Protein AF-A0A7J4J0D0-F1 (afdb_monomer)

Foldseek 3Di:
DDDPDDPDDDPPPLPPDPDDDDPPFDDDPSDTDDDDDQQPQQCPQPAHPVRALDSNFRDVPQDQQLPDSHGPRGDQQNHDVDPPDDDDDDDDDPDRQGWDKDKDDWDAQDPVQKTKIKIAGPSCSDDPPDHRIDMDMDGHDQQDWDKDKDDWDDDDPQKIFIDIDTPSPSVDCPPPDDGMDGHDDDDDPDDDDPPPPPPDDDDDDDDDPDPPPDPPCPDPCNVVCVVCVVVVVVVVVVVVVVVVVVVVVCVVPPPPPQPDDLVVLLVVLVVVVVVPDDLVVSLCCCVPPPVDDSVSSVVSVVVVVVVVVVVVD

Secondary structure (DSSP, 8-state):
------S-S-----TT--SPPPTT--EETTEE--SSS----SS-SSS-TTT-SSTTS--TT---SS-SSS-TTT-S-S--TT-S-------S--------EEEPPPPPP-TTSEEEEEEEETT--S-TTS-SEEEEEEE-------EEEPPPPPPBTTEEE--EEETT--S--TTPPP-EEE-----------------PPP---PPPPP---------HHHHHHHHHHHHHHHHHHHHHHHHHHHHHHHHHS------S-HHHHHHHHHHHHHTT--HHHHHHHHHHHS---HHHHHHHHHHHHHHHHHTT-

pLDDT: mean 70.54, std 17.62, range [34.12, 95.06]

Nearest PDB structures (foldseek):
  1ux6-assembly1_A  TM=7.868E-01  e=6.011E-02  Homo sapiens
  8put-assembly1_E  TM=2.633E-01  e=2.674E+00  Saccharolobus islandicus
  1bkb-assembly1_A  TM=2.145E-01  e=2.674E+00  Pyrobaculum aerophilum
  2eif-assembly1_A  TM=2.555E-01  e=4.682E+00  Methanocaldococcus jannaschii DSM 2661

Radius of gyration: 39.64 Å; Cα contacts (8 Å, |Δi|>4): 272; chains: 1; bounding box: 76×80×117 Å

Structure (mmCIF, N/CA/C/O backbone):
data_AF-A0A7J4J0D0-F1
#
_entry.id   AF-A0A7J4J0D0-F1
#
loop_
_atom_site.group_PDB
_atom_site.id
_atom_site.type_symbol
_atom_site.label_atom_id
_atom_site.label_alt_id
_atom_site.label_comp_id
_atom_site.label_asym_id
_atom_site.label_entity_id
_atom_site.label_seq_id
_atom_site.pdbx_PDB_ins_code
_atom_site.Cartn_x
_atom_site.Cartn_y
_atom_site.Cartn_z
_atom_site.occupancy
_atom_site.B_iso_or_equiv
_atom_site.auth_seq_id
_atom_site.auth_comp_id
_atom_site.auth_asym_id
_atom_site.auth_atom_id
_atom_site.pdbx_PDB_model_num
ATOM 1 N N . MET A 1 1 ? -35.505 -52.057 -39.987 1.00 37.91 1 MET A N 1
ATOM 2 C CA . MET A 1 1 ? -34.141 -51.632 -40.327 1.00 37.91 1 MET A CA 1
ATOM 3 C C . MET A 1 1 ? -34.143 -50.146 -40.107 1.00 37.91 1 MET A C 1
ATOM 5 O O . MET A 1 1 ? -34.882 -49.452 -40.791 1.00 37.91 1 MET A O 1
ATOM 9 N N . ASP A 1 2 ? -33.427 -49.799 -39.047 1.00 34.12 2 ASP A N 1
ATOM 10 C CA . ASP A 1 2 ? -32.867 -48.499 -38.699 1.00 34.12 2 ASP A CA 1
ATOM 11 C C . ASP A 1 2 ? -33.855 -47.429 -38.206 1.00 34.12 2 ASP A C 1
ATOM 13 O O . ASP A 1 2 ? -34.545 -46.757 -38.965 1.00 34.12 2 ASP A O 1
ATOM 17 N N . GLU A 1 3 ? -33.914 -47.326 -36.872 1.00 34.22 3 GLU A N 1
ATOM 18 C CA . GLU A 1 3 ? -34.431 -46.179 -36.128 1.00 34.22 3 GLU A CA 1
ATOM 19 C C . GLU A 1 3 ? -33.473 -44.993 -36.318 1.00 34.22 3 GLU A C 1
ATOM 21 O O . GLU A 1 3 ? -32.364 -44.981 -35.786 1.00 34.22 3 GLU A O 1
ATOM 26 N N . GLU A 1 4 ? -33.908 -43.990 -37.073 1.00 37.78 4 GLU A N 1
ATOM 27 C CA . GLU A 1 4 ? -33.339 -42.643 -37.063 1.00 37.78 4 GLU A CA 1
ATOM 28 C C . GLU A 1 4 ? -34.152 -41.842 -36.036 1.00 37.78 4 GLU A C 1
ATOM 30 O O . GLU A 1 4 ? -35.284 -41.436 -36.301 1.00 37.78 4 GLU A O 1
ATOM 35 N N . PHE A 1 5 ? -33.632 -41.744 -34.808 1.00 34.97 5 PHE A N 1
ATOM 36 C CA . PHE A 1 5 ? -34.287 -41.027 -33.716 1.00 34.97 5 PHE A CA 1
ATOM 37 C C . PHE A 1 5 ? -33.938 -39.538 -33.794 1.00 34.97 5 PHE A C 1
ATOM 39 O O . PHE A 1 5 ? -32.772 -39.146 -33.820 1.00 34.97 5 PHE A O 1
ATOM 46 N N . ASP A 1 6 ? -35.002 -38.750 -33.862 1.00 35.72 6 ASP A N 1
ATOM 47 C CA . ASP A 1 6 ? -35.077 -37.312 -34.069 1.00 35.72 6 ASP A CA 1
ATOM 48 C C . ASP A 1 6 ? -34.227 -36.510 -33.060 1.00 35.72 6 ASP A C 1
ATOM 50 O O . ASP A 1 6 ? -34.346 -36.662 -31.840 1.00 35.72 6 ASP A O 1
ATOM 54 N N . LEU A 1 7 ? -33.369 -35.630 -33.583 1.00 41.44 7 LEU A N 1
ATOM 55 C CA . LEU A 1 7 ? -32.575 -34.655 -32.833 1.00 41.44 7 LEU A CA 1
ATOM 56 C C . LEU A 1 7 ? -33.459 -33.473 -32.420 1.00 41.44 7 LEU A C 1
ATOM 58 O O . LEU A 1 7 ? -33.303 -32.366 -32.932 1.00 41.44 7 LEU A O 1
ATOM 62 N N . GLN A 1 8 ? -34.371 -33.679 -31.472 1.00 48.69 8 GLN A N 1
ATOM 63 C CA . GLN A 1 8 ? -35.017 -32.566 -30.776 1.00 48.69 8 GLN A CA 1
ATOM 64 C C . GLN A 1 8 ? -35.705 -33.027 -29.490 1.00 48.69 8 GLN A C 1
ATOM 66 O O . GLN A 1 8 ? -36.877 -33.366 -29.517 1.00 48.69 8 GLN A O 1
ATOM 71 N N . THR A 1 9 ? -34.979 -32.998 -28.364 1.00 41.25 9 THR A N 1
ATOM 72 C CA . THR A 1 9 ? -35.453 -32.454 -27.071 1.00 41.25 9 THR A CA 1
ATOM 73 C C . THR A 1 9 ? -34.347 -32.503 -26.010 1.00 41.25 9 THR A C 1
ATOM 75 O O . THR A 1 9 ? -33.616 -33.481 -25.907 1.00 41.25 9 THR A O 1
ATOM 78 N N . ASP A 1 10 ? -34.292 -31.433 -25.217 1.00 38.53 10 ASP A N 1
ATOM 79 C CA . ASP A 1 10 ? -33.690 -31.321 -23.882 1.00 38.53 10 ASP A CA 1
ATOM 80 C C . ASP A 1 10 ? -32.186 -31.057 -23.757 1.00 38.53 10 ASP A C 1
ATOM 82 O O . ASP A 1 10 ? -31.391 -31.775 -23.155 1.00 38.53 10 ASP A O 1
ATOM 86 N N . LEU A 1 11 ? -31.859 -29.857 -24.229 1.00 43.25 11 LEU A N 1
ATOM 87 C CA . LEU A 1 11 ? -30.771 -29.003 -23.770 1.00 43.25 11 LEU A CA 1
ATOM 88 C C . LEU A 1 11 ? -30.894 -28.711 -22.251 1.00 43.25 11 LEU A C 1
ATOM 90 O O . LEU A 1 11 ? -31.289 -27.614 -21.850 1.00 43.25 11 LEU A O 1
ATOM 94 N N . PHE A 1 12 ? -30.553 -29.671 -21.388 1.00 39.56 12 PHE A N 1
ATOM 95 C CA . PHE A 1 12 ? -30.316 -29.394 -19.968 1.00 39.56 12 PHE A CA 1
ATOM 96 C C . PHE A 1 12 ? -28.960 -28.698 -19.810 1.00 39.56 12 PHE A C 1
ATOM 98 O O . PHE A 1 12 ? -27.910 -29.323 -19.693 1.00 39.56 12 PHE A O 1
ATOM 105 N N . HIS A 1 13 ? -28.995 -27.366 -19.805 1.00 40.34 13 HIS A N 1
ATOM 106 C CA . HIS A 1 13 ? -27.902 -26.551 -19.290 1.00 40.34 13 HIS A CA 1
ATOM 107 C C . HIS A 1 13 ? -27.774 -26.786 -17.779 1.00 40.34 13 HIS A C 1
ATOM 109 O O . HIS A 1 13 ? -28.586 -26.287 -16.999 1.00 40.34 13 HIS A O 1
ATOM 115 N N . CYS A 1 14 ? -26.738 -27.508 -17.352 1.00 39.75 14 CYS A N 1
ATOM 116 C CA . CYS A 1 14 ? -26.252 -27.401 -15.980 1.00 39.75 14 CYS A CA 1
ATOM 117 C C . CYS A 1 14 ? -25.443 -26.099 -15.891 1.00 39.75 14 CYS A C 1
ATOM 119 O O . CYS A 1 14 ? -24.355 -25.992 -16.450 1.00 39.75 14 CYS A O 1
ATOM 121 N N . GLY A 1 15 ? -26.019 -25.068 -15.273 1.00 42.69 15 GLY A N 1
ATOM 122 C CA . GLY A 1 15 ? -25.577 -23.675 -15.400 1.00 42.69 15 GLY A CA 1
ATOM 123 C C . GLY A 1 15 ? -24.208 -23.303 -14.817 1.00 42.69 15 GLY A C 1
ATOM 124 O O . GLY A 1 15 ? -23.924 -22.112 -14.776 1.00 42.69 15 GLY A O 1
ATOM 125 N N . ILE A 1 16 ? -23.378 -24.247 -14.351 1.00 47.19 16 ILE A N 1
ATOM 126 C CA . ILE A 1 16 ? -22.048 -23.940 -13.776 1.00 47.19 16 ILE A CA 1
ATOM 127 C C . ILE A 1 16 ? -20.992 -25.035 -14.059 1.00 47.19 16 ILE A C 1
ATOM 129 O O . ILE A 1 16 ? -19.993 -25.133 -13.358 1.00 47.19 16 ILE A O 1
ATOM 133 N N . CYS A 1 17 ? -21.161 -25.881 -15.080 1.00 38.75 17 CYS A N 1
ATOM 134 C CA . CYS A 1 17 ? -20.117 -26.844 -15.460 1.00 38.75 17 CYS A CA 1
ATOM 135 C C . CYS A 1 17 ? -19.734 -26.626 -16.921 1.00 38.75 17 CYS A C 1
ATOM 137 O O . CYS A 1 17 ? -20.481 -26.988 -17.824 1.00 38.75 17 CYS A O 1
ATOM 139 N N . ASN A 1 18 ? -18.564 -26.031 -17.159 1.00 46.28 18 ASN A N 1
ATOM 140 C CA . ASN A 1 18 ? -18.070 -25.766 -18.512 1.00 46.28 18 ASN A CA 1
ATOM 141 C C . ASN A 1 18 ? -17.385 -26.986 -19.160 1.00 46.28 18 ASN A C 1
ATOM 143 O O . ASN A 1 18 ? -16.692 -26.828 -20.156 1.00 46.28 18 ASN A O 1
ATOM 147 N N . ASN A 1 19 ? -17.577 -28.198 -18.621 1.00 41.97 19 ASN A N 1
ATOM 148 C CA . ASN A 1 19 ? -17.067 -29.435 -19.205 1.00 41.97 19 ASN A CA 1
ATOM 149 C C . ASN A 1 19 ? -18.175 -30.494 -19.308 1.00 41.97 19 ASN A C 1
ATOM 151 O O . ASN A 1 19 ? -18.966 -30.704 -18.389 1.00 41.97 19 ASN A O 1
ATOM 155 N N . VAL A 1 20 ? -18.218 -31.130 -20.478 1.00 41.84 20 VAL A N 1
ATOM 156 C CA . VAL A 1 20 ? -19.206 -32.113 -20.939 1.00 41.84 20 VAL A CA 1
ATOM 157 C C . VAL A 1 20 ? -19.340 -33.274 -19.945 1.00 41.84 20 VAL A C 1
ATOM 159 O O . VAL A 1 20 ? -18.380 -34.005 -19.714 1.00 41.84 20 VAL A O 1
ATOM 162 N N . CYS A 1 21 ? -20.538 -33.488 -19.391 1.00 45.34 21 CYS A N 1
ATOM 163 C CA . CYS A 1 21 ? -20.842 -34.708 -18.640 1.00 45.34 21 CYS A CA 1
ATOM 164 C C . CYS A 1 21 ? -20.902 -35.902 -19.607 1.00 45.34 21 CYS A C 1
ATOM 166 O O . CYS A 1 21 ? -21.556 -35.835 -20.650 1.00 45.34 21 CYS A O 1
ATOM 168 N N . GLN A 1 22 ? -20.209 -36.995 -19.278 1.00 45.94 22 GLN A N 1
ATOM 169 C CA . GLN A 1 22 ? -20.283 -38.245 -20.042 1.00 45.94 22 GLN A CA 1
ATOM 170 C C . GLN A 1 22 ? -21.715 -38.826 -19.981 1.00 45.94 22 GLN A C 1
ATOM 172 O O . GLN A 1 22 ? -22.387 -38.689 -18.957 1.00 45.94 22 GLN A O 1
ATOM 177 N N . PRO A 1 23 ? -22.188 -39.507 -21.044 1.00 40.78 23 PRO A N 1
ATOM 178 C CA . PRO A 1 23 ? -23.607 -39.814 -21.279 1.00 40.78 23 PRO A CA 1
ATOM 179 C C . PRO A 1 23 ? -24.245 -40.869 -20.350 1.00 40.78 23 PRO A C 1
ATOM 181 O O . PRO A 1 23 ? -25.328 -41.363 -20.652 1.00 40.78 23 PRO A O 1
ATOM 184 N N . THR A 1 24 ? -23.617 -41.238 -19.229 1.00 42.25 24 THR A N 1
ATOM 185 C CA . THR A 1 24 ? -24.107 -42.303 -18.331 1.00 42.25 24 THR A CA 1
ATOM 186 C C . THR A 1 24 ? -24.213 -41.910 -16.852 1.00 42.25 24 THR A C 1
ATOM 188 O O . THR A 1 24 ? -24.267 -42.801 -16.009 1.00 42.25 24 THR A O 1
ATOM 191 N N . GLN A 1 25 ? -24.238 -40.621 -16.496 1.00 49.59 25 GLN A N 1
ATOM 192 C CA . GLN A 1 25 ? -24.366 -40.190 -15.093 1.00 49.59 25 GLN A CA 1
ATOM 193 C C . GLN A 1 25 ? -25.673 -39.425 -14.844 1.00 49.59 25 GLN A C 1
ATOM 195 O O . GLN A 1 25 ? -25.952 -38.419 -15.491 1.00 49.59 25 GLN A O 1
ATOM 200 N N . GLU A 1 26 ? -26.479 -39.905 -13.893 1.00 45.09 26 GLU A N 1
ATOM 201 C CA . GLU A 1 26 ? -27.661 -39.194 -13.399 1.00 45.09 26 GLU A CA 1
ATOM 202 C C . GLU A 1 26 ? -27.249 -38.120 -12.376 1.00 45.09 26 GLU A C 1
ATOM 204 O O . GLU A 1 26 ? -26.515 -38.394 -11.425 1.00 45.09 26 GLU A O 1
ATOM 209 N N . CYS A 1 27 ? -27.756 -36.896 -12.548 1.00 45.34 27 CYS A N 1
ATOM 210 C CA . CYS A 1 27 ? -27.643 -35.820 -11.564 1.00 45.34 27 CYS A CA 1
ATOM 211 C C . CYS A 1 27 ? -28.638 -36.046 -10.419 1.00 45.34 27 CYS A C 1
ATOM 213 O O . CYS A 1 27 ? -29.849 -35.954 -10.624 1.00 45.34 27 CYS A O 1
ATOM 215 N N . VAL A 1 28 ? -28.152 -36.229 -9.191 1.00 44.97 28 VAL A N 1
ATOM 216 C CA . VAL A 1 28 ? -28.998 -36.188 -7.988 1.00 44.97 28 VAL A CA 1
ATOM 217 C C . VAL A 1 28 ? -28.635 -34.931 -7.202 1.00 44.97 28 VAL A C 1
ATOM 219 O O . VAL A 1 28 ? -27.494 -34.760 -6.793 1.00 44.97 28 VAL A O 1
ATOM 222 N N . LEU A 1 29 ? -29.600 -34.018 -7.027 1.00 44.81 29 LEU A N 1
ATOM 223 C CA . LEU A 1 29 ? -29.433 -32.738 -6.310 1.00 44.81 29 LEU A CA 1
ATOM 224 C C . LEU A 1 29 ? -28.325 -31.809 -6.860 1.00 44.81 29 LEU A C 1
ATOM 226 O O . LEU A 1 29 ? -27.775 -31.000 -6.120 1.00 44.81 29 LEU A O 1
ATOM 230 N N . GLY A 1 30 ? -28.026 -31.881 -8.161 1.00 48.78 30 GLY A N 1
ATOM 231 C CA . GLY A 1 30 ? -27.082 -30.963 -8.815 1.00 48.78 30 GLY A CA 1
ATOM 232 C C . GLY A 1 30 ? -25.602 -31.319 -8.646 1.00 48.78 30 GLY A C 1
ATOM 233 O O . GLY A 1 30 ? -24.760 -30.447 -8.837 1.00 48.78 30 GLY A O 1
ATOM 234 N N . GLN A 1 31 ? -25.273 -32.569 -8.305 1.00 47.34 31 GLN A N 1
ATOM 235 C CA . GLN A 1 31 ? -23.891 -33.056 -8.234 1.00 47.34 31 GLN A CA 1
ATOM 236 C C . GLN A 1 31 ? -23.715 -34.349 -9.046 1.00 47.34 31 GLN A C 1
ATOM 238 O O . GLN A 1 31 ? -24.585 -35.225 -9.023 1.00 47.34 31 GLN A O 1
ATOM 243 N N . CYS A 1 32 ? -22.590 -34.466 -9.761 1.00 46.72 32 CYS A N 1
ATOM 244 C CA . CYS A 1 32 ? -22.185 -35.684 -10.468 1.00 46.72 32 CYS A CA 1
ATOM 245 C C . CYS A 1 32 ? -21.635 -36.695 -9.453 1.00 46.72 32 CYS A C 1
ATOM 247 O O . CYS A 1 32 ? -20.715 -36.374 -8.702 1.00 46.72 32 CYS A O 1
ATOM 249 N N . VAL A 1 33 ? -22.187 -37.909 -9.412 1.00 47.09 33 VAL A N 1
ATOM 250 C CA . VAL A 1 33 ? -21.755 -38.961 -8.478 1.00 47.09 33 VAL A CA 1
ATOM 251 C C . VAL A 1 33 ? -21.070 -40.073 -9.269 1.00 47.09 33 VAL A C 1
ATOM 253 O O . VAL A 1 33 ? -21.726 -40.810 -10.002 1.00 47.09 33 VAL A O 1
ATOM 256 N N . GLY A 1 34 ? -19.751 -40.199 -9.124 1.00 45.62 34 GLY A N 1
ATOM 257 C CA . GLY A 1 34 ? -18.978 -41.272 -9.746 1.00 45.62 34 GLY A CA 1
ATOM 258 C C . GLY A 1 34 ? -17.476 -41.016 -9.688 1.00 45.62 34 GLY A C 1
ATOM 259 O O . GLY A 1 34 ? -16.974 -40.186 -10.432 1.00 45.62 34 GLY A O 1
ATOM 260 N N . ASP A 1 35 ? -16.817 -41.798 -8.835 1.00 40.50 35 ASP A N 1
ATOM 261 C CA . ASP A 1 35 ? -15.373 -41.998 -8.654 1.00 40.50 35 ASP A CA 1
ATOM 262 C C . ASP A 1 35 ? -14.597 -41.035 -7.730 1.00 40.50 35 ASP A C 1
ATOM 264 O O . ASP A 1 35 ? -14.279 -39.899 -8.060 1.00 40.50 35 ASP A O 1
ATOM 268 N N . LEU A 1 36 ? -14.194 -41.637 -6.597 1.00 43.28 36 LEU A N 1
ATOM 269 C CA . LEU A 1 36 ? -13.240 -41.218 -5.561 1.00 43.28 36 LEU A CA 1
ATOM 270 C C . LEU A 1 36 ? -13.752 -40.172 -4.545 1.00 43.28 36 LEU A C 1
ATOM 272 O O . LEU A 1 36 ? -14.521 -39.284 -4.902 1.00 43.28 36 LEU A O 1
ATOM 276 N N . PRO A 1 37 ? -13.384 -40.300 -3.243 1.00 47.31 37 PRO A N 1
ATOM 277 C CA . PRO A 1 37 ? -13.647 -39.241 -2.259 1.00 47.31 37 PRO A CA 1
ATOM 278 C C . PRO A 1 37 ? -13.134 -37.932 -2.855 1.00 47.31 37 PRO A C 1
ATOM 280 O O . PRO A 1 37 ? -12.102 -38.025 -3.526 1.00 47.31 37 PRO A O 1
ATOM 283 N N . PRO A 1 38 ? -13.823 -36.781 -2.665 1.00 57.00 38 PRO A N 1
ATOM 284 C CA . PRO A 1 38 ? -13.412 -35.531 -3.290 1.00 57.00 38 PRO A CA 1
ATOM 285 C C . PRO A 1 38 ? -11.926 -35.418 -3.031 1.00 57.00 38 PRO A C 1
ATOM 287 O O . PRO A 1 38 ? -11.502 -35.410 -1.870 1.00 57.00 38 PRO A O 1
ATOM 290 N N . ALA A 1 39 ? -11.145 -35.532 -4.107 1.00 63.50 39 ALA A N 1
ATOM 291 C CA . ALA A 1 39 ? -9.731 -35.288 -4.009 1.00 63.50 39 ALA A CA 1
ATOM 292 C C . ALA A 1 39 ? -9.687 -33.903 -3.377 1.00 63.50 39 ALA A C 1
ATOM 294 O O . ALA A 1 39 ? -10.399 -33.008 -3.831 1.00 63.50 39 ALA A O 1
ATOM 295 N N . GLN A 1 40 ? -9.089 -33.866 -2.186 1.00 82.75 40 GLN A N 1
ATOM 296 C CA . GLN A 1 40 ? -9.174 -32.741 -1.271 1.00 82.75 40 GLN A CA 1
ATOM 297 C C . GLN A 1 40 ? -8.966 -31.474 -2.101 1.00 82.75 40 GLN A C 1
ATOM 299 O O . GLN A 1 40 ? -8.090 -31.487 -2.946 1.00 82.75 40 GLN A O 1
ATOM 304 N N . ASP A 1 41 ? -9.853 -30.499 -1.988 1.00 85.44 41 ASP A N 1
ATOM 305 C CA . ASP A 1 41 ? -9.783 -29.232 -2.719 1.00 85.44 41 ASP A CA 1
ATOM 306 C C . ASP A 1 41 ? -9.862 -28.173 -1.625 1.00 85.44 41 ASP A C 1
ATOM 308 O O . ASP A 1 41 ? -10.935 -27.864 -1.089 1.00 85.44 41 ASP A O 1
ATOM 312 N N . GLN A 1 42 ? -8.686 -27.815 -1.123 1.00 88.38 42 GLN A N 1
ATOM 313 C CA . GLN A 1 42 ? -8.535 -27.027 0.087 1.00 88.38 42 GLN A CA 1
ATOM 314 C C . GLN A 1 42 ? -8.939 -25.566 -0.136 1.00 88.38 42 GLN A C 1
ATOM 316 O O . GLN A 1 42 ? -9.370 -24.913 0.825 1.00 88.38 42 GLN A O 1
ATOM 321 N N . ASP A 1 43 ? -8.828 -25.057 -1.358 1.00 84.62 43 ASP A N 1
ATOM 322 C CA . ASP A 1 43 ? -9.071 -23.655 -1.674 1.00 84.62 43 ASP A CA 1
ATOM 323 C C . ASP A 1 43 ? -10.349 -23.405 -2.501 1.00 84.62 43 ASP A C 1
ATOM 325 O O . ASP A 1 43 ? -10.847 -22.273 -2.532 1.00 84.62 43 ASP A O 1
ATOM 329 N N . GLY A 1 44 ? -10.975 -24.470 -3.010 1.00 85.12 44 GLY A N 1
ATOM 330 C CA . GLY A 1 44 ? -12.300 -24.463 -3.619 1.00 85.12 44 GLY A CA 1
ATOM 331 C C . GLY A 1 44 ? -12.317 -23.908 -5.039 1.00 85.12 44 GLY A C 1
ATOM 332 O O . GLY A 1 44 ? -13.337 -23.342 -5.452 1.00 85.12 44 GLY A O 1
ATOM 333 N N . ASP A 1 45 ? -11.203 -24.008 -5.761 1.00 84.81 45 ASP A N 1
ATOM 334 C CA . ASP A 1 45 ? -11.050 -23.456 -7.106 1.00 84.81 45 ASP A CA 1
ATOM 335 C C . ASP A 1 45 ? -11.527 -24.409 -8.226 1.00 84.81 45 ASP A C 1
ATOM 337 O O . ASP A 1 45 ? -11.681 -23.999 -9.383 1.00 84.81 45 ASP A O 1
ATOM 341 N N . GLY A 1 46 ? -11.869 -25.652 -7.860 1.00 82.62 46 GLY A N 1
ATOM 342 C CA . GLY A 1 46 ? -12.350 -26.696 -8.763 1.00 82.62 46 GLY A CA 1
ATOM 343 C C . GLY A 1 46 ? -11.257 -27.631 -9.291 1.00 82.62 46 GLY A C 1
ATOM 344 O O . GLY A 1 46 ? -11.579 -28.542 -10.065 1.00 82.62 46 GLY A O 1
ATOM 345 N N . VAL A 1 47 ? -10.003 -27.441 -8.874 1.00 83.94 47 VAL A N 1
ATOM 346 C CA . VAL A 1 47 ? -8.862 -28.318 -9.131 1.00 83.94 47 VAL A CA 1
ATOM 347 C C . VAL A 1 47 ? -8.526 -29.073 -7.840 1.00 83.94 47 VAL A C 1
ATOM 349 O O . VAL A 1 47 ? -8.334 -28.472 -6.793 1.00 83.94 47 VAL A O 1
ATOM 352 N N . PRO A 1 48 ? -8.453 -30.413 -7.850 1.00 87.75 48 PRO A N 1
ATOM 353 C CA . PRO A 1 48 ? -8.115 -31.131 -6.626 1.00 87.75 48 PRO A CA 1
ATOM 354 C C . PRO A 1 48 ? -6.657 -30.918 -6.192 1.00 87.75 48 PRO A C 1
ATOM 356 O O . PRO A 1 48 ? -5.780 -30.996 -7.044 1.00 87.75 48 PRO A O 1
ATOM 359 N N . ASP A 1 49 ? -6.373 -30.849 -4.885 1.00 87.12 49 ASP A N 1
ATOM 360 C CA . ASP A 1 49 ? -5.060 -30.620 -4.236 1.00 87.12 49 ASP A CA 1
ATOM 361 C C . ASP A 1 49 ? -3.911 -31.455 -4.836 1.00 87.12 49 ASP A C 1
ATOM 363 O O . ASP A 1 49 ? -2.750 -31.062 -4.806 1.00 87.12 49 ASP A O 1
ATOM 367 N N . GLY A 1 50 ? -4.199 -32.662 -5.339 1.00 87.94 50 GLY A N 1
ATOM 368 C CA . GLY A 1 50 ? -3.193 -33.541 -5.954 1.00 87.94 50 GLY A CA 1
ATOM 369 C C . GLY A 1 50 ? -2.825 -33.195 -7.404 1.00 87.94 50 GLY A C 1
ATOM 370 O O . GLY A 1 50 ? -1.866 -33.754 -7.935 1.00 87.94 50 GLY A O 1
ATOM 371 N N . GLN A 1 51 ? -3.616 -32.345 -8.050 1.00 89.00 51 GLN A N 1
ATOM 372 C CA . GLN A 1 51 ? -3.457 -31.831 -9.414 1.00 89.00 51 GLN A CA 1
ATOM 373 C C . GLN A 1 51 ? -3.319 -30.303 -9.438 1.00 89.00 51 GLN A C 1
ATOM 375 O O . GLN A 1 51 ? -2.989 -29.758 -10.487 1.00 89.00 51 GLN A O 1
ATOM 380 N N . ASP A 1 52 ? -3.565 -29.649 -8.306 1.00 92.38 52 ASP A N 1
ATOM 381 C CA . ASP A 1 52 ? -3.461 -28.215 -8.127 1.00 92.38 52 ASP A CA 1
ATOM 382 C C . ASP A 1 52 ? -1.999 -27.799 -7.902 1.00 92.38 52 ASP A C 1
ATOM 384 O O . ASP A 1 52 ? -1.319 -28.276 -6.986 1.00 92.38 52 ASP A O 1
ATOM 388 N N . ASN A 1 53 ? -1.496 -26.919 -8.768 1.00 91.25 53 ASN A N 1
ATOM 389 C CA . ASN A 1 53 ? -0.167 -26.335 -8.637 1.00 91.25 53 ASN A CA 1
ATOM 390 C C . ASN A 1 53 ? -0.093 -25.253 -7.539 1.00 91.25 53 ASN A C 1
ATOM 392 O O . ASN A 1 53 ? 1.015 -24.817 -7.217 1.00 91.25 53 ASN A O 1
ATOM 396 N N . CYS A 1 54 ? -1.225 -24.876 -6.927 1.00 94.25 54 CYS A N 1
ATOM 397 C CA . CYS A 1 54 ? -1.339 -23.969 -5.787 1.00 94.25 54 CYS A CA 1
ATOM 398 C C . CYS A 1 54 ? -2.444 -24.354 -4.764 1.00 94.25 54 CYS A C 1
ATOM 400 O O . CYS A 1 54 ? -3.282 -23.506 -4.481 1.00 94.25 54 CYS A O 1
ATOM 402 N N . PRO A 1 55 ? -2.342 -25.493 -4.031 1.00 92.75 55 PRO A N 1
ATOM 403 C CA . PRO A 1 55 ? -3.404 -26.070 -3.162 1.00 92.75 55 PRO A CA 1
ATOM 404 C C . PRO A 1 55 ? -3.998 -25.206 -2.032 1.00 92.75 55 PRO A C 1
ATOM 406 O O . PRO A 1 55 ? -4.786 -25.674 -1.217 1.00 92.75 55 PRO A O 1
ATOM 409 N N . ALA A 1 56 ? -3.531 -23.975 -1.857 1.00 89.56 56 ALA A N 1
ATOM 410 C CA . ALA A 1 56 ? -3.986 -23.063 -0.815 1.00 89.56 56 ALA A CA 1
ATOM 411 C C . ALA A 1 56 ? -4.408 -21.688 -1.361 1.00 89.56 56 ALA A C 1
ATOM 413 O O . ALA A 1 56 ? -4.741 -20.805 -0.559 1.00 89.56 56 ALA A O 1
ATOM 414 N N . VAL A 1 57 ? -4.325 -21.463 -2.677 1.00 88.44 57 VAL A N 1
ATOM 415 C CA . VAL A 1 57 ? -4.568 -20.172 -3.326 1.00 88.44 57 VAL A CA 1
ATOM 416 C C . VAL A 1 57 ? -5.332 -20.403 -4.635 1.00 88.44 57 VAL A C 1
ATOM 418 O O . VAL A 1 57 ? -4.697 -20.772 -5.618 1.00 88.44 57 VAL A O 1
ATOM 421 N N . PRO A 1 58 ? -6.632 -20.045 -4.700 1.00 88.31 58 PRO A N 1
ATOM 422 C CA . PRO A 1 58 ? -7.470 -20.402 -5.839 1.00 88.31 58 PRO A CA 1
ATOM 423 C C . PRO A 1 58 ? -6.931 -19.897 -7.181 1.00 88.31 58 PRO A C 1
ATOM 425 O O . PRO A 1 58 ? -6.814 -18.681 -7.389 1.00 88.31 58 PRO A O 1
ATOM 428 N N . ASN A 1 59 ? -6.686 -20.808 -8.122 1.00 88.38 59 ASN A N 1
ATOM 429 C CA . ASN A 1 59 ? -6.291 -20.524 -9.500 1.00 88.38 59 ASN A CA 1
ATOM 430 C C . ASN A 1 59 ? -6.880 -21.545 -10.496 1.00 88.38 59 ASN A C 1
ATOM 432 O O . ASN A 1 59 ? -6.144 -22.329 -11.103 1.00 88.38 59 ASN A O 1
ATOM 436 N N . PRO A 1 60 ? -8.182 -21.429 -10.833 1.00 86.19 60 PRO A N 1
ATOM 437 C CA . PRO A 1 60 ? -8.887 -22.413 -11.666 1.00 86.19 60 PRO A CA 1
ATOM 438 C C . PRO A 1 60 ? -8.294 -22.638 -13.068 1.00 86.19 60 PRO A C 1
ATOM 440 O O . PRO A 1 60 ? -8.636 -23.600 -13.753 1.00 86.19 60 PRO A O 1
ATOM 443 N N . LEU A 1 61 ? -7.460 -21.706 -13.546 1.00 88.06 61 LEU A N 1
ATOM 444 C CA . LEU A 1 61 ? -6.793 -21.769 -14.850 1.00 88.06 61 LEU A CA 1
ATOM 445 C C . LEU A 1 61 ? -5.399 -22.415 -14.798 1.00 88.06 61 LEU A C 1
ATOM 447 O O . LEU A 1 61 ? -4.838 -22.676 -15.860 1.00 88.06 61 LEU A O 1
ATOM 451 N N . GLN A 1 62 ? -4.858 -22.673 -13.600 1.00 90.50 62 GLN A N 1
ATOM 452 C CA . GLN A 1 62 ? -3.590 -23.374 -13.364 1.00 90.50 62 GLN A CA 1
ATOM 453 C C . GLN A 1 62 ? -2.411 -22.800 -14.174 1.00 90.50 62 GLN A C 1
ATOM 455 O O . GLN A 1 62 ? -1.541 -23.533 -14.645 1.00 90.50 62 GLN A O 1
ATOM 460 N N . GLU A 1 63 ? -2.384 -21.474 -14.353 1.00 87.31 63 GLU A N 1
ATOM 461 C CA . GLU A 1 63 ? -1.306 -20.768 -15.055 1.00 87.31 63 GLU A CA 1
ATOM 462 C C . GLU A 1 63 ? 0.043 -21.048 -14.372 1.00 87.31 63 GLU A C 1
ATOM 464 O O . GLU A 1 63 ? 0.150 -20.998 -13.146 1.00 87.31 63 GLU A O 1
ATOM 469 N N . ASN A 1 64 ? 1.053 -21.393 -15.169 1.00 82.38 64 ASN A N 1
ATOM 470 C CA . ASN A 1 64 ? 2.410 -21.715 -14.734 1.00 82.38 64 ASN A CA 1
ATOM 471 C C . ASN A 1 64 ? 3.367 -21.354 -15.879 1.00 82.38 64 ASN A C 1
ATOM 473 O O . ASN A 1 64 ? 3.542 -22.113 -16.839 1.00 82.38 64 ASN A O 1
ATOM 477 N N . THR A 1 65 ? 3.889 -20.132 -15.830 1.00 78.00 65 THR A N 1
ATOM 478 C CA . THR A 1 65 ? 4.607 -19.499 -16.938 1.00 78.00 65 THR A CA 1
ATOM 479 C C . THR A 1 65 ? 5.997 -20.095 -17.156 1.00 78.00 65 THR A C 1
ATOM 481 O O . THR A 1 65 ? 6.453 -20.157 -18.303 1.00 78.00 65 THR A O 1
ATOM 484 N N . ASP A 1 66 ? 6.682 -20.531 -16.098 1.00 72.00 66 ASP A N 1
ATOM 485 C CA . ASP A 1 66 ? 8.032 -21.094 -16.196 1.00 72.00 66 ASP A CA 1
ATOM 486 C C . ASP A 1 66 ? 8.069 -22.631 -16.189 1.00 72.00 66 ASP A C 1
ATOM 488 O O . ASP A 1 66 ? 9.077 -23.222 -16.587 1.00 72.00 66 ASP A O 1
ATOM 492 N N . GLY A 1 67 ? 6.940 -23.275 -15.886 1.00 78.38 67 GLY A N 1
ATOM 493 C CA . GLY A 1 67 ? 6.749 -24.714 -16.010 1.00 78.38 67 GLY A CA 1
ATOM 494 C C . GLY A 1 67 ? 7.353 -25.512 -14.858 1.00 78.38 67 GLY A C 1
ATOM 495 O O . GLY A 1 67 ? 7.668 -26.693 -15.053 1.00 78.38 67 GLY A O 1
ATOM 496 N N . ASP A 1 68 ? 7.545 -24.893 -13.690 1.00 78.94 68 ASP A N 1
ATOM 497 C CA . ASP A 1 68 ? 7.957 -25.599 -12.482 1.00 78.94 68 ASP A CA 1
ATOM 498 C C . ASP A 1 68 ? 6.757 -26.302 -11.799 1.00 78.94 68 ASP A C 1
ATOM 500 O O . ASP A 1 68 ? 5.761 -26.628 -12.448 1.00 78.94 68 ASP A O 1
ATOM 504 N N . ASN A 1 69 ? 6.863 -26.676 -10.524 1.00 83.94 69 ASN A N 1
ATOM 505 C CA . ASN A 1 69 ? 5.784 -27.369 -9.816 1.00 83.94 69 ASN A CA 1
ATOM 506 C C . ASN A 1 69 ? 4.852 -26.438 -9.018 1.00 83.94 69 ASN A C 1
ATOM 508 O O . ASN A 1 69 ? 4.035 -26.952 -8.252 1.00 83.94 69 ASN A O 1
ATOM 512 N N . LEU A 1 70 ? 4.985 -25.121 -9.170 1.00 86.75 70 LEU A N 1
ATOM 513 C CA . LEU A 1 70 ? 4.177 -24.092 -8.527 1.00 86.75 70 LEU A CA 1
ATOM 514 C C . LEU A 1 70 ? 3.441 -23.268 -9.598 1.00 86.75 70 LEU A C 1
ATOM 516 O O . LEU A 1 70 ? 3.961 -22.989 -10.671 1.00 86.75 70 LEU A O 1
ATOM 520 N N . GLY A 1 71 ? 2.187 -22.904 -9.336 1.00 87.81 71 GLY A N 1
ATOM 521 C CA . GLY A 1 71 ? 1.442 -22.011 -10.227 1.00 87.81 71 GLY A CA 1
ATOM 522 C C . GLY A 1 71 ? 1.826 -20.548 -10.039 1.00 87.81 71 GLY A C 1
ATOM 523 O O . GLY A 1 71 ? 2.230 -20.137 -8.953 1.00 87.81 71 GLY A O 1
ATOM 524 N N . ASP A 1 72 ? 1.586 -19.722 -11.059 1.00 82.25 72 ASP A N 1
ATOM 525 C CA . ASP A 1 72 ? 1.946 -18.294 -11.084 1.00 82.25 72 ASP A CA 1
ATOM 526 C C . ASP A 1 72 ? 1.380 -17.493 -9.889 1.00 82.25 72 ASP A C 1
ATOM 528 O O . ASP A 1 72 ? 1.897 -16.426 -9.545 1.00 82.25 72 ASP A O 1
ATOM 532 N N . VAL A 1 73 ? 0.301 -17.977 -9.258 1.00 84.88 73 VAL A N 1
ATOM 533 C CA . VAL A 1 73 ? -0.341 -17.325 -8.102 1.00 84.88 73 VAL A CA 1
ATOM 534 C C . VAL A 1 73 ? 0.329 -17.635 -6.759 1.00 84.88 73 VAL A C 1
ATOM 536 O O . VAL A 1 73 ? 0.182 -16.849 -5.820 1.00 84.88 73 VAL A O 1
ATOM 539 N N . CYS A 1 74 ? 1.035 -18.763 -6.644 1.00 87.38 74 CYS A N 1
ATOM 540 C CA . CYS A 1 74 ? 1.705 -19.202 -5.417 1.00 87.38 74 CYS A CA 1
ATOM 541 C C . CYS A 1 74 ? 3.225 -19.332 -5.575 1.00 87.38 74 CYS A C 1
ATOM 543 O O . CYS A 1 74 ? 3.932 -19.482 -4.572 1.00 87.38 74 CYS A O 1
ATOM 545 N N . ASP A 1 75 ? 3.729 -19.216 -6.800 1.00 81.19 75 ASP A N 1
ATOM 546 C CA . ASP A 1 75 ? 5.142 -19.117 -7.094 1.00 81.19 75 ASP A CA 1
ATOM 547 C C . ASP A 1 75 ? 5.663 -17.689 -6.856 1.00 81.19 75 ASP A C 1
ATOM 549 O O . ASP A 1 75 ? 5.126 -16.677 -7.316 1.00 81.19 75 ASP A O 1
ATOM 553 N N . GLN A 1 76 ? 6.752 -17.607 -6.097 1.00 71.81 76 GLN A N 1
ATOM 554 C CA . GLN A 1 76 ? 7.443 -16.356 -5.799 1.00 71.81 76 GLN A CA 1
ATOM 555 C C . GLN A 1 76 ? 8.612 -16.086 -6.764 1.00 71.81 76 GLN A C 1
ATOM 557 O O . GLN A 1 76 ? 9.260 -15.038 -6.625 1.00 71.81 76 GLN A O 1
ATOM 562 N N . VAL A 1 77 ? 8.905 -16.998 -7.705 1.00 64.50 77 VAL A N 1
ATOM 563 C CA . VAL A 1 77 ? 10.110 -17.009 -8.550 1.00 64.50 77 VAL A CA 1
ATOM 564 C C . VAL A 1 77 ? 9.771 -17.323 -10.019 1.00 64.50 77 VAL A C 1
ATOM 566 O O . VAL A 1 77 ? 10.144 -18.351 -10.546 1.00 64.50 77 VAL A O 1
ATOM 569 N N . VAL A 1 78 ? 9.212 -16.337 -10.721 1.00 58.59 78 VAL A N 1
ATOM 570 C CA . VAL A 1 78 ? 8.595 -16.433 -12.070 1.00 58.59 78 VAL A CA 1
ATOM 571 C C . VAL A 1 78 ? 9.521 -16.876 -13.239 1.00 58.59 78 VAL A C 1
ATOM 573 O O . VAL A 1 78 ? 9.129 -16.766 -14.398 1.00 58.59 78 VAL A O 1
ATOM 576 N N . LEU A 1 79 ? 10.782 -17.269 -13.014 1.00 53.41 79 LEU A N 1
ATOM 577 C CA . LEU A 1 79 ? 11.746 -17.576 -14.090 1.00 53.41 79 LEU A CA 1
ATOM 578 C C . LEU A 1 79 ? 12.796 -18.641 -13.690 1.00 53.41 79 LEU A C 1
ATOM 580 O O . LEU A 1 79 ? 14.000 -18.353 -13.728 1.00 53.41 79 LEU A O 1
ATOM 584 N N . ASP A 1 80 ? 12.401 -19.873 -13.360 1.00 52.69 80 ASP A N 1
ATOM 585 C CA . ASP A 1 80 ? 13.333 -21.017 -13.428 1.00 52.69 80 ASP A CA 1
ATOM 586 C C . ASP A 1 80 ? 12.726 -22.216 -14.181 1.00 52.69 80 ASP A C 1
ATOM 588 O O . ASP A 1 80 ? 12.211 -23.140 -13.553 1.00 52.69 80 ASP A O 1
ATOM 592 N N . PRO A 1 81 ? 12.869 -22.299 -15.523 1.00 49.12 81 PRO A N 1
ATOM 593 C CA . PRO A 1 81 ? 12.393 -23.444 -16.309 1.00 49.12 81 PRO A CA 1
ATOM 594 C C . PRO A 1 81 ? 13.226 -24.729 -16.100 1.00 49.12 81 PRO A C 1
ATOM 596 O O . PRO A 1 81 ? 13.455 -25.497 -17.036 1.00 49.12 81 PRO A O 1
ATOM 599 N N . GLY A 1 82 ? 13.766 -24.966 -14.901 1.00 52.69 82 GLY A N 1
ATOM 600 C CA . GLY A 1 82 ? 14.861 -25.914 -14.728 1.00 52.69 82 GLY A CA 1
ATOM 601 C C . GLY A 1 82 ? 15.185 -26.374 -13.315 1.00 52.69 82 GLY A C 1
ATOM 602 O O . GLY A 1 82 ? 16.293 -26.870 -13.103 1.00 52.69 82 GLY A O 1
ATOM 603 N N . SER A 1 83 ? 14.263 -26.334 -12.350 1.00 52.06 83 SER A N 1
ATOM 604 C CA . SER A 1 83 ? 14.505 -26.967 -11.042 1.00 52.06 83 SER A CA 1
ATOM 605 C C . SER A 1 83 ? 14.434 -28.512 -11.069 1.00 52.06 83 SER A C 1
ATOM 607 O O . SER A 1 83 ? 14.237 -29.165 -10.045 1.00 52.06 83 SER A O 1
ATOM 609 N N . SER A 1 84 ? 14.718 -29.152 -12.213 1.00 49.44 84 SER A N 1
ATOM 610 C CA . SER A 1 84 ? 15.161 -30.550 -12.223 1.00 49.44 84 SER A CA 1
ATOM 611 C C . SER A 1 84 ? 16.623 -30.601 -11.783 1.00 49.44 84 SER A C 1
ATOM 613 O O . SER A 1 84 ? 17.558 -30.370 -12.546 1.00 49.44 84 SER A O 1
ATOM 615 N N . SER A 1 85 ? 16.814 -30.925 -10.511 1.00 53.06 85 SER A N 1
ATOM 616 C CA . SER A 1 85 ? 18.080 -31.332 -9.905 1.00 53.06 85 SER A CA 1
ATOM 617 C C . SER A 1 85 ? 18.914 -32.251 -10.817 1.00 53.06 85 SER A C 1
ATOM 619 O O . SER A 1 85 ? 18.775 -33.469 -10.810 1.00 53.06 85 SER A O 1
ATOM 621 N N . SER A 1 86 ? 19.835 -31.680 -11.596 1.00 47.28 86 SER A N 1
ATOM 622 C CA . SER A 1 86 ? 20.904 -32.431 -12.257 1.00 47.28 86 SER A CA 1
ATOM 623 C C . SER A 1 86 ? 22.055 -31.501 -12.637 1.00 47.28 86 SER A C 1
ATOM 625 O O . SER A 1 86 ? 21.883 -30.458 -13.259 1.00 47.28 86 SER A O 1
ATOM 627 N N . GLY A 1 87 ? 23.248 -31.850 -12.152 1.00 52.16 87 GLY A N 1
ATOM 628 C CA . GLY A 1 87 ? 24.433 -31.008 -12.226 1.00 52.16 87 GLY A CA 1
ATOM 629 C C . GLY A 1 87 ? 24.828 -30.638 -13.653 1.00 52.16 87 GLY A C 1
ATOM 630 O O . GLY A 1 87 ? 24.809 -31.463 -14.561 1.00 52.16 87 GLY A O 1
ATOM 631 N N . SER A 1 88 ? 25.274 -29.399 -13.828 1.00 45.91 88 SER A N 1
ATOM 632 C CA . SER A 1 88 ? 26.095 -29.016 -14.970 1.00 45.91 88 SER A CA 1
ATOM 633 C C . SER A 1 88 ? 27.161 -28.036 -14.516 1.00 45.91 88 SER A C 1
ATOM 635 O O . SER A 1 88 ? 26.905 -26.911 -14.096 1.00 45.91 88 SER A O 1
ATOM 637 N N . SER A 1 89 ? 28.394 -28.523 -14.564 1.00 51.41 89 SER A N 1
ATOM 638 C CA . SER A 1 89 ? 29.607 -27.735 -14.451 1.00 51.41 89 SER A CA 1
ATOM 639 C C . SER A 1 89 ? 29.719 -26.852 -15.697 1.00 51.41 89 SER A C 1
ATOM 641 O O . SER A 1 89 ? 30.077 -27.334 -16.766 1.00 51.41 89 SER A O 1
ATOM 643 N N . GLY A 1 90 ? 29.402 -25.566 -15.573 1.00 45.22 90 GLY A N 1
ATOM 644 C CA . GLY A 1 90 ? 29.554 -24.588 -16.650 1.00 45.22 90 GLY A CA 1
ATOM 645 C C . GLY A 1 90 ? 29.578 -23.178 -16.078 1.00 45.22 90 GLY A C 1
ATOM 646 O O . GLY A 1 90 ? 28.584 -22.707 -15.541 1.00 45.22 90 GLY A O 1
ATOM 647 N N . GLY A 1 91 ? 30.741 -22.530 -16.120 1.00 49.31 91 GLY A N 1
ATOM 648 C CA . GLY A 1 91 ? 30.969 -21.210 -15.535 1.00 49.31 91 GLY A CA 1
ATOM 649 C C . GLY A 1 91 ? 30.187 -20.104 -16.244 1.00 49.31 91 GLY A C 1
ATOM 650 O O . GLY A 1 91 ? 30.470 -19.772 -17.389 1.00 49.31 91 GLY A O 1
ATOM 651 N N . GLY A 1 92 ? 29.242 -19.513 -15.524 1.00 41.59 92 GLY A N 1
ATOM 652 C CA . GLY A 1 92 ? 28.488 -18.324 -15.903 1.00 41.59 92 GLY A CA 1
ATOM 653 C C . GLY A 1 92 ? 27.383 -18.153 -14.873 1.00 41.59 92 GLY A C 1
ATOM 654 O O . GLY A 1 92 ? 26.462 -18.956 -14.826 1.00 41.59 92 GLY A O 1
ATOM 655 N N . SER A 1 93 ? 27.524 -17.194 -13.964 1.00 46.44 93 SER A N 1
ATOM 656 C CA . SER A 1 93 ? 26.609 -16.997 -12.839 1.00 46.44 93 SER A CA 1
ATOM 657 C C . SER A 1 93 ? 25.197 -16.661 -13.331 1.00 46.44 93 SER A C 1
ATOM 659 O O . SER A 1 93 ? 24.905 -15.501 -13.620 1.00 46.44 93 SER A O 1
ATOM 661 N N . GLY A 1 94 ? 24.338 -17.677 -13.427 1.00 47.81 94 GLY A N 1
ATOM 662 C CA . GLY A 1 94 ? 22.891 -17.536 -13.535 1.00 47.81 94 GLY A CA 1
ATOM 663 C C . GLY A 1 94 ? 22.356 -17.031 -12.203 1.00 47.81 94 GLY A C 1
ATOM 664 O O .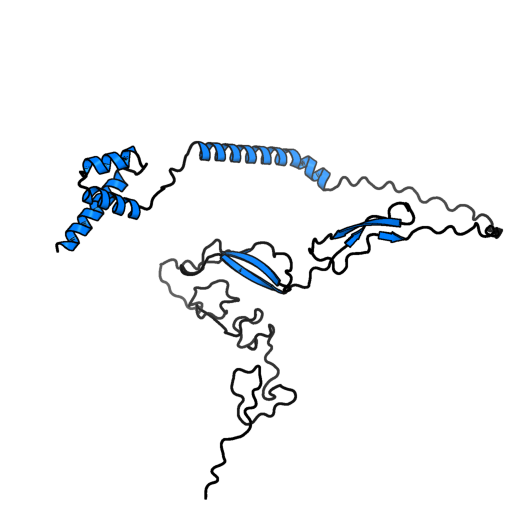 GLY A 1 94 ? 22.165 -17.803 -11.263 1.00 47.81 94 GLY A O 1
ATOM 665 N N . TRP A 1 95 ? 22.195 -15.716 -12.088 1.00 53.66 95 TRP A N 1
ATOM 666 C CA . TRP A 1 95 ? 21.589 -15.108 -10.913 1.00 53.66 95 TRP A CA 1
ATOM 667 C C . TRP A 1 95 ? 20.084 -15.355 -10.965 1.00 53.66 95 TRP A C 1
ATOM 669 O O . TRP A 1 95 ? 19.352 -14.655 -11.657 1.00 53.66 95 TRP A O 1
ATOM 679 N N . ARG A 1 96 ? 19.643 -16.374 -10.223 1.00 60.00 96 ARG A N 1
ATOM 680 C CA . ARG A 1 96 ? 18.254 -16.521 -9.783 1.00 60.00 96 ARG A CA 1
ATOM 681 C C . ARG A 1 96 ? 17.823 -15.207 -9.131 1.00 60.00 96 ARG A C 1
ATOM 683 O O . ARG A 1 96 ? 18.470 -14.763 -8.179 1.00 60.00 96 ARG A O 1
ATOM 690 N N . CYS A 1 97 ? 16.779 -14.571 -9.654 1.00 62.91 97 CYS A N 1
ATOM 691 C CA . CYS A 1 97 ? 16.244 -13.359 -9.049 1.00 62.91 97 CYS A CA 1
ATOM 692 C C . CYS A 1 97 ? 15.315 -13.760 -7.905 1.00 62.91 97 CYS A C 1
ATOM 694 O O . CYS A 1 97 ? 14.247 -14.317 -8.126 1.00 62.91 97 CYS A O 1
ATOM 696 N N . ILE A 1 98 ? 15.758 -13.522 -6.674 1.00 68.69 98 ILE A N 1
ATOM 697 C CA . ILE A 1 98 ? 14.946 -13.749 -5.478 1.00 68.69 98 ILE A CA 1
ATOM 698 C C . ILE A 1 98 ? 14.050 -12.526 -5.313 1.00 68.69 98 ILE A C 1
ATOM 700 O O . ILE A 1 98 ? 14.573 -11.420 -5.158 1.00 68.69 98 ILE A O 1
ATOM 704 N N . SER A 1 99 ? 12.731 -12.704 -5.347 1.00 68.62 99 SER A N 1
ATOM 705 C CA . SER A 1 99 ? 11.791 -11.599 -5.161 1.00 68.62 99 SER A CA 1
ATOM 706 C C . SER A 1 99 ? 11.919 -11.004 -3.752 1.00 68.62 99 SER A C 1
ATOM 708 O O . SER A 1 99 ? 12.121 -11.707 -2.759 1.00 68.62 99 SER A O 1
ATOM 710 N N . ASN A 1 100 ? 11.851 -9.676 -3.656 1.00 79.25 100 ASN A N 1
ATOM 711 C CA . ASN A 1 100 ? 11.830 -8.949 -2.387 1.00 79.25 100 ASN A CA 1
ATOM 712 C C . ASN A 1 100 ? 10.540 -8.138 -2.330 1.00 79.25 100 ASN A C 1
ATOM 714 O O . ASN A 1 100 ? 10.501 -6.939 -2.622 1.00 79.25 100 ASN A O 1
ATOM 718 N N . ILE A 1 101 ? 9.462 -8.852 -2.015 1.00 82.56 101 ILE A N 1
ATOM 719 C CA . ILE A 1 101 ? 8.108 -8.315 -2.032 1.00 82.56 101 ILE A CA 1
ATOM 720 C C . ILE A 1 101 ? 7.872 -7.521 -0.751 1.00 82.56 101 ILE A C 1
ATOM 722 O O . ILE A 1 101 ? 7.917 -8.047 0.362 1.00 82.56 101 ILE A O 1
ATOM 726 N N . THR A 1 102 ? 7.554 -6.242 -0.921 1.00 86.06 102 THR A N 1
ATOM 727 C CA . THR A 1 102 ? 7.102 -5.373 0.165 1.00 86.06 102 THR A CA 1
ATOM 728 C C . THR A 1 102 ? 5.711 -4.849 -0.140 1.00 86.06 102 THR A C 1
ATOM 730 O O . THR A 1 102 ? 5.476 -4.286 -1.205 1.00 86.06 102 THR A O 1
ATOM 733 N N . CYS A 1 103 ? 4.782 -5.044 0.794 1.00 87.50 103 CYS A N 1
ATOM 734 C CA . CYS A 1 103 ? 3.393 -4.630 0.635 1.00 87.50 103 CYS A CA 1
ATOM 735 C C . CYS A 1 103 ? 3.020 -3.519 1.615 1.00 87.50 103 CYS A C 1
ATOM 737 O O . CYS A 1 103 ? 3.490 -3.492 2.756 1.00 87.50 103 CYS A O 1
ATOM 739 N N . THR A 1 104 ? 2.120 -2.632 1.193 1.00 88.00 104 THR A N 1
ATOM 740 C CA . THR A 1 104 ? 1.472 -1.675 2.093 1.00 88.00 104 THR A CA 1
ATOM 741 C C . THR A 1 104 ? 0.500 -2.385 3.036 1.00 88.00 104 THR A C 1
ATOM 743 O O . THR A 1 104 ? 0.105 -3.535 2.825 1.00 88.00 104 THR A O 1
ATOM 746 N N . SER A 1 105 ? 0.076 -1.686 4.091 1.00 87.88 105 SER A N 1
ATOM 747 C CA . SER A 1 105 ? -1.048 -2.141 4.910 1.00 87.88 105 SER A CA 1
ATOM 748 C C . SER A 1 105 ? -2.317 -2.262 4.062 1.00 87.88 105 SER A C 1
ATOM 750 O O . SER A 1 105 ? -2.510 -1.501 3.111 1.00 87.88 105 SER A O 1
ATOM 752 N N . TRP A 1 106 ? -3.179 -3.214 4.424 1.00 81.00 106 TRP A N 1
ATOM 753 C CA . TRP A 1 106 ? -4.509 -3.351 3.836 1.00 81.00 106 TRP A CA 1
ATOM 754 C C . TRP A 1 106 ? -5.325 -2.070 4.024 1.00 81.00 106 TRP A C 1
ATOM 756 O O . TRP A 1 106 ? -5.327 -1.486 5.110 1.00 81.00 106 TRP A O 1
ATOM 766 N N . THR A 1 107 ? -6.045 -1.658 2.981 1.00 78.19 107 THR A N 1
ATOM 767 C CA . THR A 1 107 ? -7.053 -0.601 3.081 1.00 78.19 107 THR A CA 1
ATOM 768 C C . THR A 1 107 ? -8.193 -1.020 4.007 1.00 78.19 107 THR A C 1
ATOM 770 O O . THR A 1 107 ? -8.390 -2.201 4.311 1.00 78.19 107 THR A O 1
ATOM 773 N N . PHE A 1 108 ? -9.006 -0.052 4.422 1.00 74.44 108 PHE A N 1
ATOM 774 C CA . PHE A 1 108 ? -10.285 -0.344 5.062 1.00 74.44 108 PHE A CA 1
ATOM 775 C C . PHE A 1 108 ? -11.195 -1.171 4.141 1.00 74.44 108 PHE A C 1
ATOM 777 O O . PHE A 1 108 ? -11.043 -1.154 2.916 1.00 74.44 108 PHE A O 1
ATOM 784 N N . CYS A 1 109 ? -12.115 -1.914 4.755 1.00 75.25 109 CYS A N 1
ATOM 785 C CA . CYS A 1 109 ? -13.109 -2.711 4.045 1.00 75.25 109 CYS A CA 1
ATOM 786 C C . CYS A 1 109 ? -14.076 -1.775 3.310 1.00 75.25 109 CYS A C 1
ATOM 788 O O . CYS A 1 109 ? -14.716 -0.940 3.951 1.00 75.25 109 CYS A O 1
ATOM 790 N N . ASN A 1 110 ? -14.148 -1.879 1.983 1.00 71.88 110 ASN A N 1
ATOM 791 C CA . ASN A 1 110 ? -15.034 -1.044 1.174 1.00 71.88 110 ASN A CA 1
ATOM 792 C C . ASN A 1 110 ? -16.492 -1.551 1.198 1.00 71.88 110 ASN A C 1
ATOM 794 O O . ASN A 1 110 ? -16.802 -2.595 1.773 1.00 71.88 110 ASN A O 1
ATOM 798 N N . GLU A 1 111 ? -17.392 -0.816 0.540 1.00 70.38 111 GLU A N 1
ATOM 799 C CA . GLU A 1 111 ? -18.824 -1.154 0.439 1.00 70.38 111 GLU A CA 1
ATOM 800 C C . GLU A 1 111 ? -19.083 -2.521 -0.219 1.00 70.38 111 GLU A C 1
ATOM 802 O O . GLU A 1 111 ? -20.104 -3.151 0.046 1.00 70.38 111 GLU A O 1
ATOM 807 N N . ASN A 1 112 ? -18.131 -3.012 -1.017 1.00 77.50 112 ASN A N 1
ATOM 808 C CA . ASN A 1 112 ? -18.180 -4.312 -1.686 1.00 77.50 112 ASN A CA 1
ATOM 809 C C . ASN A 1 112 ? -17.518 -5.435 -0.869 1.00 77.50 112 ASN A C 1
ATOM 811 O O . ASN A 1 112 ? -17.262 -6.507 -1.413 1.00 77.50 112 ASN A O 1
ATOM 815 N N . LEU A 1 113 ? -17.225 -5.210 0.418 1.00 77.50 113 LEU A N 1
ATOM 816 C CA . LEU A 1 113 ? -16.570 -6.182 1.299 1.00 77.50 113 LEU A CA 1
ATOM 817 C C . LEU A 1 113 ? -15.177 -6.615 0.817 1.00 77.50 113 LEU A C 1
ATOM 819 O O . LEU A 1 113 ? -14.774 -7.769 0.988 1.00 77.50 113 LEU A O 1
ATOM 823 N N . GLN A 1 114 ? -14.416 -5.678 0.246 1.00 81.44 114 GLN A N 1
ATOM 824 C CA . GLN A 1 114 ? -13.046 -5.910 -0.207 1.00 81.44 114 GLN A CA 1
ATOM 825 C C . GLN A 1 114 ? -12.044 -4.953 0.446 1.00 81.44 114 GLN A C 1
ATOM 827 O O . GLN A 1 114 ? -12.317 -3.769 0.657 1.00 81.44 114 GLN A O 1
ATOM 832 N N . GLN A 1 115 ? -10.858 -5.482 0.738 1.00 82.25 115 GLN A N 1
ATOM 833 C CA . GLN A 1 115 ? -9.657 -4.720 1.073 1.00 82.25 115 GLN A CA 1
ATOM 834 C C . GLN A 1 115 ? -8.646 -4.877 -0.052 1.00 82.25 115 GLN A C 1
ATOM 836 O O . GLN A 1 115 ? -8.566 -5.936 -0.679 1.00 82.25 115 GLN A O 1
ATOM 841 N N . GLN A 1 116 ? -7.854 -3.834 -0.268 1.00 87.25 116 GLN A N 1
ATOM 842 C CA . GLN A 1 116 ? -6.782 -3.824 -1.251 1.00 87.25 116 GLN A CA 1
ATOM 843 C C . GLN A 1 116 ? -5.455 -3.502 -0.569 1.00 87.25 116 GLN A C 1
ATOM 845 O O . GLN A 1 116 ? -5.419 -2.821 0.459 1.00 87.25 116 GLN A O 1
ATOM 850 N N . ARG A 1 117 ? -4.352 -3.980 -1.134 1.00 85.25 117 ARG A N 1
ATOM 851 C CA . ARG A 1 117 ? -3.004 -3.510 -0.796 1.00 85.25 117 ARG A CA 1
ATOM 852 C C . ARG A 1 117 ? -2.137 -3.485 -2.044 1.00 85.25 117 ARG A C 1
ATOM 854 O O . ARG A 1 117 ? -2.364 -4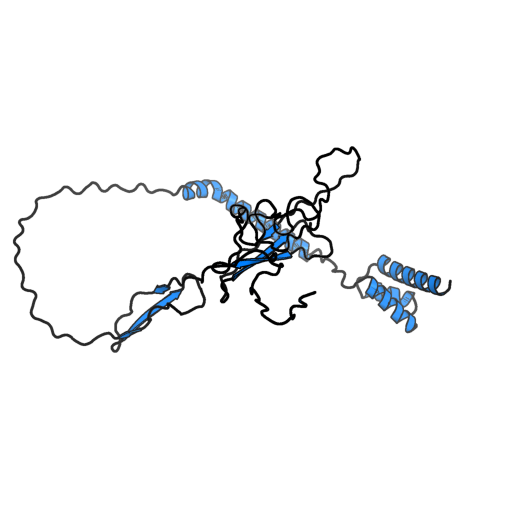.264 -2.967 1.00 85.25 117 ARG A O 1
ATOM 861 N N . SER A 1 118 ? -1.140 -2.611 -2.055 1.00 86.94 118 SER A N 1
ATOM 862 C CA . SER A 1 118 ? -0.152 -2.561 -3.132 1.00 86.94 118 SER A CA 1
ATOM 863 C C . SER A 1 118 ? 1.109 -3.281 -2.688 1.00 86.94 118 SER A C 1
ATOM 865 O O . SER A 1 118 ? 1.635 -2.994 -1.611 1.00 86.94 118 SER A O 1
ATOM 867 N N . CYS A 1 119 ? 1.588 -4.197 -3.517 1.00 84.88 119 CYS A N 1
ATOM 868 C CA . CYS A 1 119 ? 2.811 -4.952 -3.311 1.00 84.88 119 CYS A CA 1
ATOM 869 C C . CYS A 1 119 ? 3.810 -4.589 -4.404 1.00 84.88 119 CYS A C 1
ATOM 871 O O . CYS A 1 119 ? 3.466 -4.570 -5.583 1.00 84.88 119 CYS A O 1
ATOM 873 N N . THR A 1 120 ? 5.044 -4.294 -4.010 1.00 85.31 120 THR A N 1
ATOM 874 C CA . THR A 1 120 ? 6.137 -3.957 -4.920 1.00 85.31 120 THR A CA 1
ATOM 875 C C . THR A 1 120 ? 7.292 -4.913 -4.684 1.00 85.31 120 THR A C 1
ATOM 877 O O . THR A 1 120 ? 7.749 -5.072 -3.547 1.00 85.31 120 THR A O 1
ATOM 880 N N . ASP A 1 121 ? 7.779 -5.522 -5.761 1.00 80.81 121 ASP A N 1
ATOM 881 C CA . ASP A 1 121 ? 9.034 -6.263 -5.743 1.00 80.81 121 ASP A CA 1
ATOM 882 C C . ASP A 1 121 ? 10.204 -5.289 -5.901 1.00 80.81 121 ASP A C 1
ATOM 884 O O . ASP A 1 121 ? 10.413 -4.695 -6.960 1.00 80.81 121 ASP A O 1
ATOM 888 N N . GLN A 1 122 ? 10.979 -5.128 -4.833 1.00 82.19 122 GLN A N 1
ATOM 889 C CA . GLN A 1 122 ? 12.136 -4.235 -4.812 1.00 82.19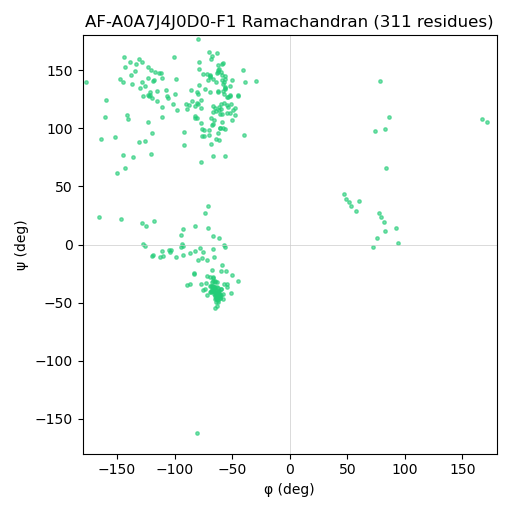 122 GLN A CA 1
ATOM 890 C C . GLN A 1 122 ? 13.273 -4.720 -5.717 1.00 82.19 122 GLN A C 1
ATOM 892 O O . GLN A 1 122 ? 14.110 -3.914 -6.126 1.00 82.19 122 GLN A O 1
ATOM 897 N N . ASN A 1 123 ? 13.297 -6.014 -6.040 1.00 73.62 123 ASN A N 1
ATOM 898 C CA . ASN A 1 123 ? 14.325 -6.615 -6.880 1.00 73.62 123 ASN A CA 1
ATOM 899 C C . ASN A 1 123 ? 13.924 -6.654 -8.362 1.00 73.62 123 ASN A C 1
ATOM 901 O O . ASN A 1 123 ? 14.740 -7.062 -9.186 1.00 73.62 123 ASN A O 1
ATOM 905 N N . ASN A 1 124 ? 12.717 -6.179 -8.712 1.00 71.31 124 ASN A N 1
ATOM 906 C CA . ASN A 1 124 ? 12.182 -6.168 -10.077 1.00 71.31 124 ASN A CA 1
ATOM 907 C C . ASN A 1 124 ? 12.371 -7.520 -10.790 1.00 71.31 124 ASN A C 1
ATOM 909 O O . ASN A 1 124 ? 12.771 -7.560 -11.952 1.00 71.31 124 ASN A O 1
ATOM 913 N N . CYS A 1 125 ? 12.108 -8.629 -10.096 1.00 70.06 125 CYS A N 1
ATOM 914 C CA . CYS A 1 125 ? 12.308 -9.966 -10.644 1.00 70.06 125 CYS A CA 1
ATOM 915 C C . CYS A 1 125 ? 11.280 -10.330 -11.720 1.00 70.06 125 CYS A C 1
ATOM 917 O O . CYS A 1 125 ? 11.482 -11.292 -12.458 1.00 70.06 125 CYS A O 1
ATOM 919 N N . LYS A 1 126 ? 10.196 -9.551 -11.851 1.00 62.47 126 LYS A N 1
ATOM 920 C CA . LYS A 1 126 ? 9.259 -9.688 -12.965 1.00 62.47 126 LYS A CA 1
ATOM 921 C C . LYS A 1 126 ? 9.867 -9.140 -14.264 1.00 62.47 126 LYS A C 1
ATOM 923 O O . LYS A 1 126 ? 10.441 -8.055 -14.294 1.00 62.47 126 LYS A O 1
ATOM 928 N N . SER A 1 127 ? 9.708 -9.927 -15.329 1.00 52.81 127 SER A N 1
ATOM 929 C CA . SER A 1 127 ? 10.102 -9.657 -16.720 1.00 52.81 127 SER A CA 1
ATOM 930 C C . SER A 1 127 ? 9.833 -8.200 -17.157 1.00 52.81 127 SER A C 1
ATOM 932 O O . SER A 1 127 ? 8.856 -7.607 -16.688 1.00 52.81 127 SER A O 1
ATOM 934 N N . PRO A 1 128 ? 10.621 -7.619 -18.094 1.00 51.28 128 PRO A N 1
ATOM 935 C CA . PRO A 1 128 ? 10.517 -6.215 -18.539 1.00 51.28 128 PRO A CA 1
ATOM 936 C C . PRO A 1 128 ? 9.146 -5.770 -19.087 1.00 51.28 128 PRO A C 1
ATOM 938 O O . PRO A 1 128 ? 8.981 -4.604 -19.441 1.00 51.28 128 PRO A O 1
ATOM 941 N N . TYR A 1 129 ? 8.166 -6.670 -19.163 1.00 45.28 129 TYR A N 1
ATOM 942 C CA . TYR A 1 129 ? 6.824 -6.429 -19.691 1.00 45.28 129 TYR A CA 1
ATOM 943 C C . TYR A 1 129 ? 5.735 -6.278 -18.620 1.00 45.28 129 TYR A C 1
ATOM 945 O O . TYR A 1 129 ? 4.596 -5.963 -18.958 1.00 45.28 129 TYR A O 1
ATOM 953 N N . THR A 1 130 ? 6.054 -6.464 -17.338 1.00 56.53 130 THR A N 1
ATOM 954 C CA . THR A 1 130 ? 5.073 -6.378 -16.243 1.00 56.53 130 THR A CA 1
ATOM 955 C C . THR A 1 130 ? 5.523 -5.387 -15.182 1.00 56.53 130 THR A C 1
ATOM 957 O O . THR A 1 130 ? 6.688 -5.369 -14.793 1.00 56.53 130 THR A O 1
ATOM 960 N N . ALA A 1 131 ? 4.595 -4.551 -14.711 1.00 61.91 131 ALA A N 1
ATOM 961 C CA . ALA A 1 131 ? 4.872 -3.603 -13.641 1.00 61.91 131 ALA A CA 1
ATOM 962 C C . ALA A 1 131 ? 5.396 -4.345 -12.399 1.00 61.91 131 ALA A C 1
ATOM 964 O O . ALA A 1 131 ? 4.830 -5.349 -11.973 1.00 61.91 131 ALA A O 1
ATOM 965 N N . ASN A 1 132 ? 6.457 -3.816 -11.788 1.00 76.19 132 ASN A N 1
ATOM 966 C CA . ASN A 1 132 ? 7.036 -4.319 -10.535 1.00 76.19 132 ASN A CA 1
ATOM 967 C C . ASN A 1 132 ? 6.113 -4.148 -9.315 1.00 76.19 132 ASN A C 1
ATOM 969 O O . ASN A 1 132 ? 6.459 -4.551 -8.206 1.00 76.19 132 ASN A O 1
ATOM 973 N N . THR A 1 133 ? 4.964 -3.507 -9.518 1.00 79.31 133 THR A N 1
ATOM 974 C CA . THR A 1 133 ? 3.948 -3.234 -8.514 1.00 79.31 133 THR A CA 1
ATOM 975 C C . THR A 1 133 ? 2.639 -3.865 -8.959 1.00 79.31 133 THR A C 1
ATOM 977 O O . THR A 1 133 ? 2.188 -3.630 -10.080 1.00 79.31 133 THR A O 1
ATOM 980 N N . TYR A 1 134 ? 2.024 -4.638 -8.070 1.00 80.62 134 TYR A N 1
ATOM 981 C CA . TYR A 1 134 ? 0.726 -5.266 -8.279 1.00 80.62 134 TYR A CA 1
ATOM 982 C C . TYR A 1 134 ? -0.196 -5.021 -7.081 1.00 80.62 134 TYR A C 1
ATOM 984 O O . TYR A 1 134 ? 0.248 -4.674 -5.983 1.00 80.62 134 TYR A O 1
ATOM 992 N N . THR A 1 135 ? -1.499 -5.160 -7.310 1.00 82.75 135 THR A N 1
ATOM 993 C CA . THR A 1 135 ? -2.527 -4.986 -6.282 1.00 82.75 135 THR A CA 1
ATOM 994 C C . THR A 1 135 ? -3.086 -6.339 -5.895 1.00 82.75 135 THR A C 1
ATOM 996 O O . THR A 1 135 ? -3.541 -7.094 -6.750 1.00 82.75 135 THR A O 1
ATOM 999 N N . GLU A 1 136 ? -3.092 -6.613 -4.599 1.00 86.25 136 GLU A N 1
ATOM 1000 C CA . GLU A 1 136 ? -3.787 -7.765 -4.045 1.00 86.25 136 GLU A CA 1
ATOM 1001 C C . GLU A 1 136 ? -5.141 -7.344 -3.487 1.00 86.25 136 GLU A C 1
ATOM 1003 O O . GLU A 1 136 ? -5.274 -6.281 -2.871 1.00 86.25 136 GLU A O 1
ATOM 1008 N N . ASN A 1 137 ? -6.129 -8.215 -3.666 1.00 85.50 137 ASN A N 1
ATOM 1009 C CA . ASN A 1 137 ? -7.477 -8.044 -3.147 1.00 85.50 137 ASN A CA 1
ATOM 1010 C C . ASN A 1 137 ? -7.788 -9.178 -2.172 1.00 85.50 137 ASN A C 1
ATOM 1012 O O . ASN A 1 137 ? -7.449 -10.331 -2.427 1.00 85.50 137 ASN A O 1
ATOM 1016 N N . ARG A 1 138 ? -8.487 -8.866 -1.081 1.00 84.06 138 ARG A N 1
ATOM 1017 C CA . ARG A 1 138 ? -9.033 -9.879 -0.172 1.00 84.06 138 ARG A CA 1
ATOM 1018 C C . ARG A 1 138 ? -10.439 -9.504 0.258 1.00 84.06 138 ARG A C 1
ATOM 1020 O O . ARG A 1 138 ? -10.734 -8.330 0.476 1.00 84.06 138 ARG A O 1
ATOM 1027 N N . THR A 1 139 ? -11.288 -10.506 0.449 1.00 82.62 139 THR A N 1
ATOM 1028 C CA . THR A 1 139 ? -12.581 -10.329 1.107 1.00 82.62 139 THR A CA 1
ATOM 1029 C C . THR A 1 139 ? -12.402 -9.970 2.582 1.00 82.62 139 THR A C 1
ATOM 1031 O O . THR A 1 139 ? -11.529 -10.495 3.285 1.00 82.62 139 THR A O 1
ATOM 1034 N N . CYS A 1 140 ? -13.260 -9.086 3.070 1.00 74.38 140 CYS A N 1
ATOM 1035 C CA . CYS A 1 140 ? -13.333 -8.684 4.468 1.00 74.38 140 CYS A CA 1
ATOM 1036 C C . CYS A 1 140 ? -14.761 -8.806 4.983 1.00 74.38 140 CYS A C 1
ATOM 1038 O O . CYS A 1 140 ? -15.729 -8.802 4.230 1.00 74.38 140 CYS A O 1
ATOM 1040 N N . GLN A 1 141 ? -14.891 -8.926 6.299 1.00 70.75 141 GLN A N 1
ATOM 1041 C CA . GLN A 1 141 ? -16.182 -8.727 6.941 1.00 70.75 141 GLN A CA 1
ATOM 1042 C C . GLN A 1 141 ? -16.485 -7.223 6.978 1.00 70.75 141 GLN A C 1
ATOM 1044 O O . GLN A 1 141 ? -15.540 -6.436 7.107 1.00 70.75 141 GLN A O 1
ATOM 1049 N N . PRO A 1 142 ? -17.764 -6.814 6.868 1.00 68.75 142 PRO A N 1
ATOM 1050 C CA . PRO A 1 142 ? -18.135 -5.407 6.946 1.00 68.75 142 PRO A CA 1
ATOM 1051 C C . PRO A 1 142 ? -17.534 -4.787 8.206 1.00 68.75 142 PRO A C 1
ATOM 1053 O O . PRO A 1 142 ? -17.566 -5.405 9.273 1.00 68.75 142 PRO A O 1
ATOM 1056 N N . CYS A 1 143 ? -16.973 -3.582 8.073 1.00 69.12 143 CYS A N 1
ATOM 1057 C CA . CYS A 1 143 ? -16.438 -2.831 9.205 1.00 69.12 143 CYS A CA 1
ATOM 1058 C C . CYS A 1 143 ? -17.516 -2.756 10.293 1.00 69.12 143 CYS A C 1
ATOM 1060 O O . CYS A 1 143 ? -18.590 -2.190 10.078 1.00 69.12 143 CYS A O 1
ATOM 1062 N N . GLN A 1 144 ? -17.275 -3.406 11.433 1.00 69.38 144 GLN A N 1
ATOM 1063 C CA . GLN A 1 144 ? -18.233 -3.408 12.525 1.00 69.38 144 GLN A CA 1
ATOM 1064 C C . GLN A 1 144 ? -18.086 -2.092 13.289 1.00 69.38 144 GLN A C 1
ATOM 1066 O O . GLN A 1 144 ? -17.098 -1.889 13.999 1.00 69.38 144 GLN A O 1
ATOM 1071 N N . GLU A 1 145 ? -19.087 -1.222 13.141 1.00 70.88 145 GLU A N 1
ATOM 1072 C CA . GLU A 1 145 ? -19.171 0.045 13.872 1.00 70.88 145 GLU A CA 1
ATOM 1073 C C . GLU A 1 145 ? -19.001 -0.203 15.389 1.00 70.88 145 GLU A C 1
ATOM 1075 O O . GLU A 1 145 ? -19.696 -1.050 15.969 1.00 70.88 145 GLU A O 1
ATOM 1080 N N . SER A 1 146 ? -18.089 0.540 16.027 1.00 75.94 146 SER A N 1
ATOM 1081 C CA . SER A 1 146 ? -17.868 0.530 17.482 1.00 75.94 146 SER A CA 1
ATOM 1082 C C . SER A 1 146 ? -18.130 1.934 18.017 1.00 75.94 146 SER A C 1
ATOM 1084 O O . SER A 1 146 ? -17.291 2.830 17.932 1.00 75.94 146 SER A O 1
ATOM 1086 N N . TRP A 1 147 ? -19.348 2.156 18.515 1.00 80.69 147 TRP A N 1
ATOM 1087 C CA . TRP A 1 147 ? -19.787 3.480 18.947 1.00 80.69 147 TRP A CA 1
ATOM 1088 C C . TRP A 1 147 ? -19.421 3.755 20.396 1.00 80.69 147 TRP A C 1
ATOM 1090 O O . TRP A 1 147 ? -19.935 3.112 21.314 1.00 80.69 147 TRP A O 1
ATOM 1100 N N . ILE A 1 148 ? -18.625 4.801 20.597 1.00 82.56 148 ILE A N 1
ATOM 1101 C CA . ILE A 1 148 ? -18.362 5.372 21.912 1.00 82.56 148 ILE A CA 1
ATOM 1102 C C . ILE A 1 148 ? -19.219 6.627 22.049 1.00 82.56 148 ILE A C 1
ATOM 1104 O O . ILE A 1 148 ? -19.125 7.558 21.247 1.00 82.56 148 ILE A O 1
ATOM 1108 N N . CYS A 1 149 ? -20.083 6.642 23.062 1.00 89.50 149 CYS A N 1
ATOM 1109 C CA . CYS A 1 149 ? -20.950 7.773 23.362 1.00 89.50 149 CYS A CA 1
ATOM 1110 C C . CYS A 1 149 ? -20.533 8.443 24.669 1.00 89.50 149 CYS A C 1
ATOM 1112 O O . CYS A 1 149 ? -20.182 7.765 25.633 1.00 89.50 149 CYS A O 1
ATOM 1114 N N . THR A 1 150 ? -20.636 9.768 24.721 1.00 90.12 150 THR A N 1
ATOM 1115 C CA . THR A 1 150 ? -20.588 10.503 25.987 1.00 90.12 150 THR A CA 1
ATOM 1116 C C . THR A 1 150 ? -21.819 10.186 26.834 1.00 90.12 150 THR A C 1
ATOM 1118 O O . THR A 1 150 ? -22.855 9.755 26.310 1.00 90.12 150 THR A O 1
ATOM 1121 N N . ASP A 1 151 ? -21.739 10.484 28.130 1.00 91.00 151 ASP A N 1
ATOM 1122 C CA . A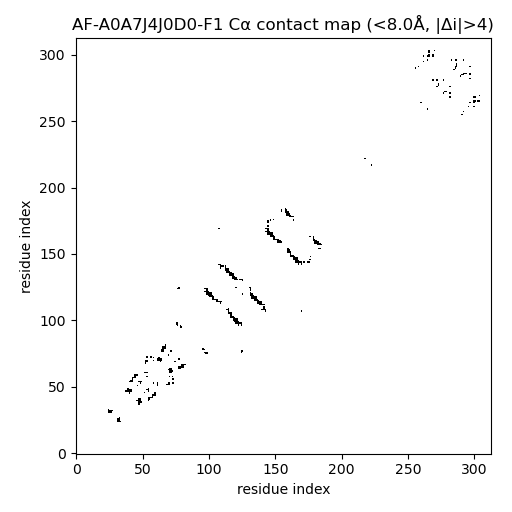SP A 1 151 ? -22.918 10.511 28.993 1.00 91.00 151 ASP A CA 1
ATOM 1123 C C . ASP A 1 151 ? -23.968 11.504 28.464 1.00 91.00 151 ASP A C 1
ATOM 1125 O O . ASP A 1 151 ? -23.656 12.447 27.722 1.00 91.00 151 ASP A O 1
ATOM 1129 N N . TRP A 1 152 ? -25.229 11.275 28.838 1.00 88.94 152 TRP A N 1
ATOM 1130 C CA . TRP A 1 152 ? -26.322 12.198 28.546 1.00 88.94 152 TRP A CA 1
ATOM 1131 C C . TRP A 1 152 ? -26.083 13.542 29.235 1.00 88.94 152 TRP A C 1
ATOM 1133 O O . TRP A 1 152 ? -25.761 13.607 30.423 1.00 88.94 152 TRP A O 1
ATOM 1143 N N . GLN A 1 153 ? -26.248 14.626 28.481 1.00 90.69 153 GLN A N 1
ATOM 1144 C CA . GLN A 1 153 ? -26.232 15.974 29.034 1.00 90.69 153 GLN A CA 1
ATOM 1145 C C . GLN A 1 153 ? -27.456 16.214 29.920 1.00 90.69 153 GLN A C 1
ATOM 1147 O O . GLN A 1 153 ? -28.476 15.537 29.805 1.00 90.69 153 GLN A O 1
ATOM 1152 N N . SER A 1 154 ? -27.363 17.214 30.796 1.00 88.19 154 SER A N 1
ATOM 1153 C CA . SER A 1 154 ? -28.471 17.603 31.661 1.00 88.19 154 SER A CA 1
ATOM 1154 C C . SER A 1 154 ? -29.721 17.956 30.852 1.00 88.19 154 SER A C 1
ATOM 1156 O O . SER A 1 154 ? -29.649 18.611 29.813 1.00 88.19 154 SER A O 1
ATOM 1158 N N . CYS A 1 155 ? -30.875 17.528 31.362 1.00 88.56 155 CYS A N 1
ATOM 1159 C CA . CYS A 1 155 ? -32.165 17.767 30.732 1.00 88.56 155 CYS A CA 1
ATOM 1160 C C . CYS A 1 155 ? -32.436 19.272 30.585 1.00 88.56 155 CYS A C 1
ATOM 1162 O O . CYS A 1 155 ? -32.564 19.983 31.586 1.00 88.56 155 CYS A O 1
ATOM 1164 N N . GLN A 1 156 ? -32.553 19.756 29.347 1.00 83.69 156 GLN A N 1
ATOM 1165 C CA . GLN A 1 156 ? -32.909 21.141 29.040 1.00 83.69 156 GLN A CA 1
ATOM 1166 C C . GLN A 1 156 ? -34.165 21.160 28.173 1.00 83.69 156 GLN A C 1
ATOM 1168 O O . GLN A 1 156 ? -34.233 20.494 27.147 1.00 83.69 156 GLN A O 1
ATOM 1173 N N . ASN A 1 157 ? -35.180 21.925 28.588 1.00 82.81 157 ASN A N 1
ATOM 1174 C CA . ASN A 1 157 ? -36.446 22.074 27.854 1.00 82.81 157 ASN A CA 1
ATOM 1175 C C . ASN A 1 157 ? -37.138 20.746 27.493 1.00 82.81 157 ASN A C 1
ATOM 1177 O O . ASN A 1 157 ? -37.792 20.638 26.461 1.00 82.81 157 ASN A O 1
ATOM 1181 N N . GLY A 1 158 ? -36.998 19.736 28.350 1.00 84.31 158 GLY A N 1
ATOM 1182 C CA . GLY A 1 158 ? -37.612 18.429 28.145 1.00 84.31 158 GLY A CA 1
ATOM 1183 C C . GLY A 1 158 ? -36.831 17.486 27.220 1.00 84.31 158 GLY A C 1
ATOM 1184 O O . GLY A 1 158 ? -37.362 16.465 26.780 1.00 84.31 158 GLY A O 1
ATOM 1185 N N . GLN A 1 159 ? -35.581 17.824 26.892 1.00 88.19 159 GLN A N 1
ATOM 1186 C CA . GLN A 1 159 ? -34.738 17.051 25.987 1.00 88.19 159 GLN A CA 1
ATOM 1187 C C . GLN A 1 159 ? -33.303 16.941 26.523 1.00 88.19 159 GLN A C 1
ATOM 1189 O O . GLN A 1 159 ? -32.731 17.899 27.045 1.00 88.19 159 GLN A O 1
ATOM 1194 N N . GLU A 1 160 ? -32.723 15.751 26.402 1.00 90.56 160 GLU A N 1
ATOM 1195 C CA . GLU A 1 160 ? -31.319 15.470 26.705 1.00 90.56 160 GLU A CA 1
ATOM 1196 C C . GLU A 1 160 ? -30.605 15.012 25.429 1.00 90.56 160 GLU A C 1
ATOM 1198 O O . GLU A 1 160 ? -31.210 14.432 24.516 1.00 90.56 160 GLU A O 1
ATOM 1203 N N . THR A 1 161 ? -29.313 15.322 25.323 1.00 91.69 161 THR A N 1
ATOM 1204 C CA . THR A 1 161 ? -28.500 14.995 24.142 1.00 91.69 161 THR A CA 1
ATOM 1205 C C . THR A 1 161 ? -27.162 14.389 24.544 1.00 91.69 161 THR A C 1
ATOM 1207 O O . THR A 1 161 ? -26.688 14.601 25.660 1.00 91.69 161 THR A O 1
ATOM 1210 N N . ARG A 1 162 ? -26.560 13.609 23.645 1.00 90.50 162 ARG A N 1
ATOM 1211 C CA . ARG A 1 162 ? -25.208 13.050 23.794 1.00 90.50 162 ARG A CA 1
ATOM 1212 C C . ARG A 1 162 ? -24.501 13.002 22.447 1.00 90.50 162 ARG A C 1
ATOM 1214 O O . ARG A 1 162 ? -25.151 13.016 21.401 1.00 90.50 162 ARG A O 1
ATOM 1221 N N . VAL A 1 163 ? -23.177 12.897 22.465 1.00 88.94 163 VAL A N 1
ATOM 1222 C CA . VAL A 1 163 ? -22.370 12.757 21.247 1.00 88.94 163 VAL A CA 1
ATOM 1223 C C . VAL A 1 163 ? -21.852 11.329 21.159 1.00 88.94 163 VAL A C 1
ATOM 1225 O O . VAL A 1 163 ? -21.335 10.807 22.140 1.00 88.94 163 VAL A O 1
ATOM 1228 N N . CYS A 1 164 ? -21.981 10.708 19.987 1.00 86.12 164 CYS A N 1
ATOM 1229 C CA . CYS A 1 164 ? -21.415 9.393 19.699 1.00 86.12 164 CYS A CA 1
ATOM 1230 C C . CYS A 1 164 ? -20.466 9.494 18.502 1.00 86.12 164 CYS A C 1
ATOM 1232 O O . CYS A 1 164 ? -20.846 10.061 17.470 1.00 86.12 164 CYS A O 1
ATOM 1234 N N . TYR A 1 165 ? -19.266 8.935 18.638 1.00 82.38 165 TYR A N 1
ATOM 1235 C CA . TYR A 1 165 ? -18.284 8.801 17.564 1.00 82.38 165 TYR A CA 1
ATOM 1236 C C . TYR A 1 165 ? -17.954 7.325 17.337 1.00 82.38 165 TYR A C 1
ATOM 1238 O O . TYR A 1 165 ? -18.058 6.510 18.254 1.00 82.38 165 TYR A O 1
ATOM 1246 N N . ASP A 1 166 ? -17.609 6.991 16.098 1.00 81.69 166 ASP A N 1
ATOM 1247 C CA . ASP A 1 166 ? -17.204 5.641 15.719 1.00 81.69 166 ASP A CA 1
ATOM 1248 C C . ASP A 1 166 ? -15.690 5.501 15.894 1.00 81.69 166 ASP A C 1
ATOM 1250 O O . ASP A 1 166 ? -14.913 6.202 15.240 1.00 81.69 166 ASP A O 1
ATOM 1254 N N . GLU A 1 167 ? -15.284 4.614 16.798 1.00 77.19 167 GLU A N 1
ATOM 1255 C CA . GLU A 1 167 ? -13.886 4.301 17.098 1.00 77.19 167 GLU A CA 1
ATOM 1256 C C . GLU A 1 167 ? -13.163 3.696 15.887 1.00 77.19 167 GLU A C 1
ATOM 1258 O O . GLU A 1 167 ? -11.979 3.962 15.680 1.00 77.19 167 GLU A O 1
ATOM 1263 N N . HIS A 1 168 ? -13.883 2.938 15.053 1.00 70.31 168 HIS A N 1
ATOM 1264 C CA . HIS A 1 168 ? -13.328 2.264 13.879 1.00 70.31 168 HIS A CA 1
ATOM 1265 C C . HIS A 1 168 ? -13.458 3.073 12.582 1.00 70.31 168 HIS A C 1
ATOM 1267 O O . HIS A 1 168 ? -13.002 2.613 11.537 1.00 70.31 168 HIS A O 1
ATOM 1273 N N . GLN A 1 169 ? -14.041 4.278 12.645 1.00 73.69 169 GLN A N 1
ATOM 1274 C CA . GLN A 1 169 ? -14.187 5.203 11.513 1.00 73.69 169 GLN A CA 1
ATOM 1275 C C . GLN A 1 169 ? -14.747 4.542 10.238 1.00 73.69 169 GLN A C 1
ATOM 1277 O O . GLN A 1 169 ? -14.338 4.866 9.124 1.00 73.69 169 GLN A O 1
ATOM 1282 N N . CYS A 1 170 ? -15.715 3.639 10.388 1.00 74.44 170 CYS A N 1
ATOM 1283 C CA . CYS A 1 170 ? -16.273 2.822 9.314 1.00 74.44 170 CYS A CA 1
ATOM 1284 C C . CYS A 1 170 ? -17.038 3.630 8.245 1.00 74.44 170 CYS A C 1
ATOM 1286 O O . CYS A 1 170 ? -17.423 3.070 7.222 1.00 74.44 170 CYS A O 1
ATOM 1288 N N . GLY A 1 171 ? -17.319 4.920 8.473 1.00 68.06 171 GLY A N 1
ATOM 1289 C CA . GLY A 1 171 ? -17.982 5.812 7.505 1.00 68.06 171 GLY A CA 1
ATOM 1290 C C . GLY A 1 171 ? -19.477 5.543 7.285 1.00 68.06 171 GLY A C 1
ATOM 1291 O O . GLY A 1 171 ? -20.136 6.280 6.554 1.00 68.06 171 GLY A O 1
ATOM 1292 N N . THR A 1 172 ? -20.029 4.527 7.944 1.00 66.94 172 THR A N 1
ATOM 1293 C CA . THR A 1 172 ? -21.443 4.139 7.912 1.00 66.94 172 THR A CA 1
ATOM 1294 C C . THR A 1 172 ? -22.177 4.642 9.168 1.00 66.94 172 THR A C 1
ATOM 1296 O O . THR A 1 172 ? -21.561 5.073 10.143 1.00 66.94 172 THR A O 1
ATOM 1299 N N . THR A 1 173 ? -23.515 4.714 9.122 1.00 70.19 173 THR A N 1
ATOM 1300 C CA . THR A 1 173 ? -24.355 5.155 10.261 1.00 70.19 173 THR A CA 1
ATOM 1301 C C . THR A 1 173 ? -25.434 4.137 10.639 1.00 70.19 173 THR A C 1
ATOM 1303 O O . THR A 1 173 ? -26.377 4.464 11.363 1.00 70.19 173 THR A O 1
ATOM 1306 N N . GLY A 1 174 ? -25.303 2.895 10.164 1.00 70.75 174 GLY A N 1
ATOM 1307 C CA . GLY A 1 174 ? -26.350 1.877 10.223 1.00 70.75 174 GLY A CA 1
ATOM 1308 C C . GLY A 1 174 ? -26.687 1.411 11.641 1.00 70.75 174 GLY A C 1
ATOM 1309 O O . GLY A 1 174 ? -27.832 1.041 11.899 1.00 70.75 174 GLY A O 1
ATOM 1310 N N . ARG A 1 175 ? -25.729 1.457 12.577 1.00 74.62 175 ARG A N 1
ATOM 1311 C CA . ARG A 1 175 ? -25.925 1.116 13.999 1.00 74.62 175 ARG A CA 1
ATOM 1312 C C . ARG A 1 175 ? -25.661 2.300 14.929 1.00 74.62 175 ARG A C 1
ATOM 1314 O O . ARG A 1 175 ? -25.449 2.092 16.126 1.00 74.62 175 ARG A O 1
ATOM 1321 N N . LYS A 1 176 ? -25.705 3.538 14.418 1.00 83.00 176 LYS A N 1
ATOM 1322 C CA . LYS A 1 176 ? -25.459 4.739 15.225 1.00 83.00 176 LYS A CA 1
ATOM 1323 C C . LYS A 1 176 ? -26.467 4.850 16.378 1.00 83.00 176 LYS A C 1
ATOM 1325 O O . LYS A 1 176 ? -27.670 4.942 16.124 1.00 83.00 176 LYS A O 1
ATOM 1330 N N . PRO A 1 177 ? -26.013 4.891 17.645 1.00 84.81 177 PRO A N 1
ATOM 1331 C CA . PRO A 1 177 ? -26.901 5.060 18.783 1.00 84.81 177 PRO A CA 1
ATOM 1332 C C . PRO A 1 177 ? -27.636 6.400 18.726 1.00 84.81 177 PRO A C 1
ATOM 1334 O O . PRO A 1 177 ? -27.094 7.407 18.267 1.00 84.81 177 PRO A O 1
ATOM 1337 N N . VAL A 1 178 ? -28.860 6.435 19.259 1.00 86.62 178 VAL A N 1
ATOM 1338 C CA . VAL A 1 178 ? -29.641 7.675 19.380 1.00 86.62 178 VAL A CA 1
ATOM 1339 C C . VAL A 1 178 ? -28.872 8.740 20.162 1.00 86.62 178 VAL A C 1
ATOM 1341 O O . VAL A 1 178 ? -28.300 8.460 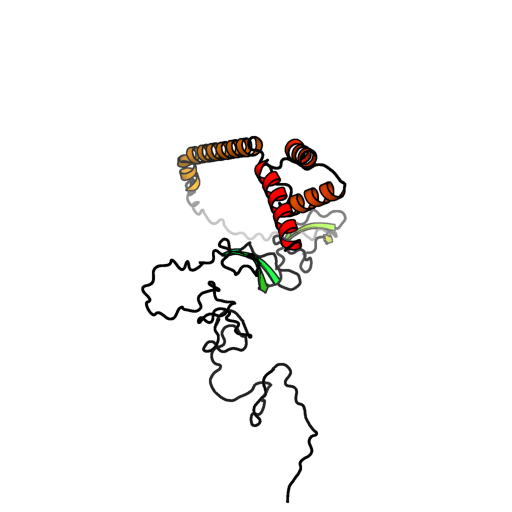21.219 1.00 86.62 178 VAL A O 1
ATOM 1344 N N . ILE A 1 179 ? -28.875 9.961 19.626 1.00 90.25 179 ILE A N 1
ATOM 1345 C CA . ILE A 1 179 ? -28.129 11.118 20.150 1.00 90.25 179 ILE A CA 1
ATOM 1346 C C . ILE A 1 179 ? -29.018 12.137 20.873 1.00 90.25 179 ILE A C 1
ATOM 1348 O O . ILE A 1 179 ? -28.515 13.100 21.445 1.00 90.25 179 ILE A O 1
ATOM 1352 N N . SER A 1 180 ? -30.336 11.935 20.865 1.00 90.06 180 SER A N 1
ATOM 1353 C CA . SER A 1 180 ? -31.283 12.776 21.586 1.00 90.06 180 SER A CA 1
ATOM 1354 C C . SER A 1 180 ? -32.452 11.960 22.117 1.00 90.06 180 SER A C 1
ATOM 1356 O O . SER A 1 180 ? -32.940 11.064 21.427 1.00 90.06 180 SER A O 1
ATOM 1358 N N . ASN A 1 181 ? -32.879 12.277 23.336 1.00 88.88 181 ASN A N 1
ATOM 1359 C CA . ASN A 1 181 ? -34.000 11.638 24.004 1.00 88.88 181 ASN A CA 1
ATOM 1360 C C . ASN A 1 181 ? -34.863 12.676 24.739 1.00 88.88 181 ASN A C 1
ATOM 1362 O O . ASN A 1 181 ? -34.396 13.769 25.069 1.00 88.88 181 ASN A O 1
ATOM 1366 N N . SER A 1 182 ? -36.129 12.341 24.981 1.00 88.06 182 SER A N 1
ATOM 1367 C CA . SER A 1 182 ? -37.038 13.153 25.795 1.00 88.06 182 SER A CA 1
ATOM 1368 C C . SER A 1 182 ? -36.746 12.926 27.276 1.00 88.06 182 SER A C 1
ATOM 1370 O O . SER A 1 182 ? -36.600 11.786 27.714 1.00 88.06 182 SER A O 1
ATOM 1372 N N . CYS A 1 183 ? -36.730 13.991 28.066 1.00 81.88 183 CYS A N 1
ATOM 1373 C CA . CYS A 1 183 ? -36.563 13.923 29.513 1.00 81.88 183 CYS A CA 1
ATOM 1374 C C . CYS A 1 183 ? -37.585 14.838 30.204 1.00 81.88 183 CYS A C 1
ATOM 1376 O O . CYS A 1 183 ? -37.985 15.854 29.662 1.00 81.88 183 CYS A O 1
ATOM 1378 N N . GLY A 1 184 ? -38.029 14.482 31.411 1.00 67.50 184 GLY A N 1
ATOM 1379 C CA . GLY A 1 184 ? -38.828 15.357 32.277 1.00 67.50 184 GLY A CA 1
ATOM 1380 C C . GLY A 1 184 ? -40.341 15.412 32.014 1.00 67.50 184 GLY A C 1
ATOM 1381 O O . GLY A 1 184 ? -40.835 16.224 31.240 1.00 67.50 184 GLY A O 1
ATOM 1382 N N . ALA A 1 185 ? -41.092 14.668 32.826 1.00 51.69 185 ALA A N 1
ATOM 1383 C CA . ALA A 1 185 ? -42.374 15.128 33.353 1.00 51.69 185 ALA A CA 1
ATOM 1384 C C . ALA A 1 185 ? -42.327 14.958 34.877 1.00 51.69 185 ALA A C 1
ATOM 1386 O O . ALA A 1 185 ? -41.965 13.889 35.370 1.00 51.69 185 ALA A O 1
ATOM 1387 N N . SER A 1 186 ? -42.641 16.021 35.620 1.00 52.81 186 SER A N 1
ATOM 1388 C CA . SER A 1 186 ? -42.759 16.011 37.079 1.00 52.81 186 SER A CA 1
ATOM 1389 C C . SER A 1 186 ? -43.595 14.825 37.561 1.00 52.81 186 SER A C 1
ATOM 1391 O O . SER A 1 186 ? -44.793 14.765 37.290 1.00 52.81 186 SER A O 1
ATOM 1393 N N . VAL A 1 187 ? -42.994 13.926 38.342 1.00 45.66 187 VAL A N 1
ATOM 1394 C CA . VAL A 1 187 ? -43.747 13.047 39.239 1.00 45.66 187 VAL A CA 1
ATOM 1395 C C . VAL A 1 187 ? -43.700 13.687 40.622 1.00 45.66 187 VAL A C 1
ATOM 1397 O O . VAL A 1 187 ? -42.638 13.887 41.206 1.00 45.66 187 VAL A O 1
ATOM 1400 N N . VAL A 1 188 ? -44.888 14.074 41.077 1.00 46.97 188 VAL A N 1
ATOM 1401 C CA . VAL A 1 188 ? -45.291 14.428 42.445 1.00 46.97 188 VAL A CA 1
ATOM 1402 C C . V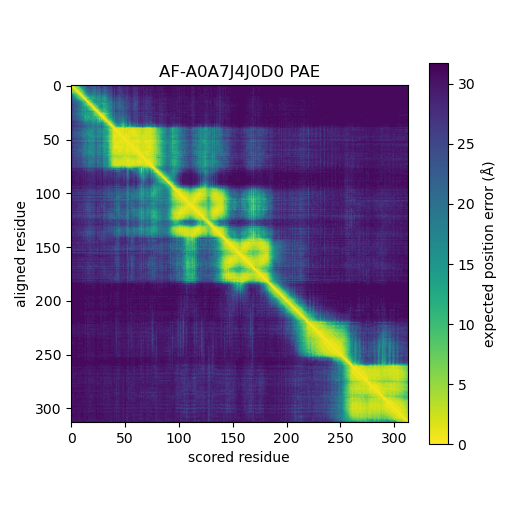AL A 1 188 ? -44.455 13.682 43.503 1.00 46.97 188 VAL A C 1
ATOM 1404 O O . VAL A 1 188 ? -44.207 12.491 43.312 1.00 46.97 188 VAL A O 1
ATOM 1407 N N . PRO A 1 189 ? -44.056 14.304 44.633 1.00 43.44 189 PRO A N 1
ATOM 1408 C CA . PRO A 1 189 ? -43.450 13.563 45.735 1.00 43.44 189 PRO A CA 1
ATOM 1409 C C . PRO A 1 189 ? -44.437 12.494 46.226 1.00 43.44 189 PRO A C 1
ATOM 1411 O O . PRO A 1 189 ? -45.447 12.798 46.860 1.00 43.44 189 PRO A O 1
ATOM 1414 N N . GLY A 1 190 ? -44.167 11.235 45.878 1.00 47.62 190 GLY A N 1
ATOM 1415 C CA . GLY A 1 190 ? -44.810 10.079 46.490 1.00 47.62 190 GLY A CA 1
ATOM 1416 C C . GLY A 1 190 ? -44.467 10.018 47.984 1.00 47.62 190 GLY A C 1
ATOM 1417 O O . GLY A 1 190 ? -43.446 10.578 48.393 1.00 47.62 190 GLY A O 1
ATOM 1418 N N . PRO A 1 191 ? -45.319 9.387 48.809 1.00 46.62 191 PRO A N 1
ATOM 1419 C CA . PRO A 1 191 ? -45.158 9.377 50.259 1.00 46.62 191 PRO A CA 1
ATOM 1420 C C . PRO A 1 191 ? -43.788 8.821 50.660 1.00 46.62 191 PRO A C 1
ATOM 1422 O O . PRO A 1 191 ? -43.276 7.903 50.018 1.00 46.62 191 PRO A O 1
ATOM 1425 N N . GLU A 1 192 ? -43.213 9.414 51.712 1.00 50.16 192 GLU A N 1
ATOM 1426 C CA . GLU A 1 192 ? -41.917 9.054 52.295 1.00 50.16 192 GLU A CA 1
ATOM 1427 C C . GLU A 1 192 ? -41.691 7.534 52.329 1.00 50.16 192 GLU A C 1
ATOM 1429 O O . GLU A 1 192 ? -42.600 6.783 52.703 1.00 50.16 192 GLU A O 1
ATOM 1434 N N . PRO A 1 193 ? -40.471 7.052 52.026 1.00 41.59 193 PRO A N 1
ATOM 1435 C CA . PRO A 1 193 ? -40.142 5.665 52.280 1.00 41.59 193 PRO A CA 1
ATOM 1436 C C . PRO A 1 193 ? -40.257 5.414 53.786 1.00 41.59 193 PRO A C 1
ATOM 1438 O O . PRO A 1 193 ? -39.552 6.019 54.598 1.00 41.59 193 PRO A O 1
ATOM 1441 N N . VAL A 1 194 ? -41.161 4.505 54.150 1.00 47.56 194 VAL A N 1
ATOM 1442 C CA . VAL A 1 194 ? -41.279 3.958 55.500 1.00 47.56 194 VAL A CA 1
ATOM 1443 C C . VAL A 1 194 ? -39.886 3.524 55.950 1.00 47.56 194 VAL A C 1
ATOM 1445 O O . VAL A 1 194 ? -39.282 2.624 55.364 1.00 47.56 194 VAL A O 1
ATOM 1448 N N . ARG A 1 195 ? -39.364 4.172 57.000 1.00 45.75 195 ARG A N 1
ATOM 1449 C CA . ARG A 1 195 ? -38.169 3.699 57.699 1.00 45.75 195 ARG A CA 1
ATOM 1450 C C . ARG A 1 195 ? -38.479 2.320 58.263 1.00 45.75 195 ARG A C 1
ATOM 1452 O O . ARG A 1 195 ? -39.084 2.200 59.324 1.00 45.75 195 ARG A O 1
ATOM 1459 N N . ILE A 1 196 ? -38.021 1.278 57.582 1.00 42.22 196 ILE A N 1
ATOM 1460 C CA . ILE A 1 196 ? -37.863 -0.026 58.211 1.00 42.22 196 ILE A CA 1
ATOM 1461 C C . ILE A 1 196 ? -36.694 0.130 59.184 1.00 42.22 196 ILE A C 1
ATOM 1463 O O . ILE A 1 196 ? -35.526 0.102 58.799 1.00 42.22 196 ILE A O 1
ATOM 1467 N N . THR A 1 197 ? -37.008 0.332 60.462 1.00 47.28 197 THR A N 1
ATOM 1468 C CA . THR A 1 197 ? -36.071 0.115 61.567 1.00 47.28 197 THR A CA 1
ATOM 1469 C C . THR A 1 197 ? -35.757 -1.375 61.652 1.00 47.28 197 THR A C 1
ATOM 1471 O O . THR A 1 197 ? -36.267 -2.091 62.509 1.00 47.28 197 THR A O 1
ATOM 1474 N N . SER A 1 198 ? -34.913 -1.851 60.740 1.00 43.16 198 SER A N 1
ATOM 1475 C CA . SER A 1 198 ? -34.179 -3.093 60.921 1.00 43.16 198 SER A CA 1
ATOM 1476 C C . SER A 1 198 ? -33.042 -2.789 61.889 1.00 43.16 198 SER A C 1
ATOM 1478 O O . SER A 1 198 ? -31.981 -2.302 61.497 1.00 43.16 198 SER A O 1
ATOM 1480 N N . GLN A 1 199 ? -33.292 -3.027 63.175 1.00 48.69 199 GLN A N 1
ATOM 1481 C CA . GLN A 1 199 ? -32.248 -3.097 64.187 1.00 48.69 199 GLN A CA 1
ATOM 1482 C C . GLN A 1 199 ? -31.347 -4.295 63.860 1.00 48.69 199 GLN A C 1
ATOM 1484 O O . GLN A 1 199 ? -31.613 -5.417 64.281 1.00 48.69 199 GLN A O 1
ATOM 1489 N N . ILE A 1 200 ? -30.290 -4.062 63.082 1.00 49.91 200 ILE A N 1
ATOM 1490 C CA . ILE A 1 200 ? -29.157 -4.984 63.007 1.00 49.91 200 ILE A CA 1
ATOM 1491 C C . ILE A 1 200 ? -28.178 -4.533 64.099 1.00 49.91 200 ILE A C 1
ATOM 1493 O O . ILE A 1 200 ? -27.762 -3.371 64.083 1.00 49.91 200 ILE A O 1
ATOM 1497 N N . PRO A 1 201 ? -27.832 -5.391 65.075 1.00 55.34 201 PRO A N 1
ATOM 1498 C CA . PRO A 1 201 ? -26.827 -5.054 66.075 1.00 55.34 201 PRO A CA 1
ATOM 1499 C C . PRO A 1 201 ? -25.463 -4.814 65.403 1.00 55.34 201 PRO A C 1
ATOM 1501 O O . PRO A 1 201 ? -25.174 -5.415 64.366 1.00 55.34 201 PRO A O 1
ATOM 1504 N N . PRO A 1 202 ? -24.605 -3.948 65.968 1.00 43.62 202 PRO A N 1
ATOM 1505 C CA . PRO A 1 202 ? -23.314 -3.643 65.371 1.00 43.62 202 PRO A CA 1
ATOM 1506 C C . PRO A 1 202 ? -22.438 -4.899 65.378 1.00 43.62 202 PRO A C 1
ATOM 1508 O O . PRO A 1 202 ? -22.092 -5.421 66.439 1.00 43.62 202 PRO A O 1
ATOM 1511 N N . LEU A 1 203 ? -22.060 -5.375 64.189 1.00 42.34 203 LEU A N 1
ATOM 1512 C CA . LEU A 1 203 ? -20.968 -6.331 64.060 1.00 42.34 203 LEU A CA 1
ATOM 1513 C C . LEU A 1 203 ? -19.686 -5.636 64.521 1.00 42.34 203 LEU A C 1
ATOM 1515 O O . LEU A 1 203 ? -19.247 -4.632 63.959 1.00 42.34 203 LEU A O 1
ATOM 1519 N N . GLN A 1 204 ? -19.144 -6.164 65.612 1.00 52.12 204 GLN A N 1
ATOM 1520 C CA . GLN A 1 204 ? -17.890 -5.740 66.206 1.00 52.12 204 GLN A CA 1
ATOM 1521 C C . GLN A 1 204 ? -16.728 -5.949 65.229 1.00 52.12 204 GLN A C 1
ATOM 1523 O O . GLN A 1 204 ? -16.759 -6.821 64.363 1.00 52.12 204 GLN A O 1
ATOM 1528 N N . GLY A 1 205 ? -15.721 -5.089 65.387 1.00 55.12 205 GLY A N 1
ATOM 1529 C CA . GLY A 1 205 ? -14.645 -4.826 64.443 1.00 55.12 205 GLY A CA 1
ATOM 1530 C C . GLY A 1 205 ? -13.994 -6.050 63.807 1.00 55.12 205 GLY A C 1
ATOM 1531 O O . GLY A 1 205 ? -13.452 -6.918 64.485 1.00 55.12 205 GLY A O 1
ATOM 1532 N N . GLN A 1 206 ? -13.930 -6.024 62.479 1.00 49.41 206 GLN A N 1
ATOM 1533 C CA . GLN A 1 206 ? -12.858 -6.692 61.757 1.00 49.41 206 GLN A CA 1
ATOM 1534 C C . GLN A 1 206 ? -11.655 -5.737 61.673 1.00 49.41 206 GLN A C 1
ATOM 1536 O O . GLN A 1 206 ? -11.835 -4.559 61.342 1.00 49.41 206 GLN A O 1
ATOM 1541 N N . PRO A 1 207 ? -10.428 -6.197 61.976 1.00 53.16 207 PRO A N 1
ATOM 1542 C CA . PRO A 1 207 ? -9.238 -5.389 61.780 1.00 53.16 207 PRO A CA 1
ATOM 1543 C C . PRO A 1 207 ? -9.080 -5.072 60.292 1.00 53.16 207 PRO A C 1
ATOM 1545 O O . PRO A 1 207 ? -9.174 -5.947 59.431 1.00 53.16 207 PRO A O 1
ATOM 1548 N N . ARG A 1 208 ? -8.848 -3.790 60.003 1.00 50.19 208 ARG A N 1
ATOM 1549 C CA . ARG A 1 208 ? -8.501 -3.296 58.670 1.00 50.19 208 ARG A CA 1
ATOM 1550 C C . ARG A 1 208 ? -7.290 -4.106 58.168 1.00 50.19 208 ARG A C 1
ATOM 1552 O O . ARG A 1 208 ? -6.300 -4.166 58.903 1.00 50.19 208 ARG A O 1
ATOM 1559 N N . PRO A 1 209 ? -7.330 -4.725 56.975 1.00 55.38 209 PRO A N 1
ATOM 1560 C CA . PRO A 1 209 ? -6.139 -5.351 56.418 1.00 55.38 209 PRO A CA 1
ATOM 1561 C C . PRO A 1 209 ? -5.037 -4.289 56.278 1.00 55.38 209 PRO A C 1
ATOM 1563 O O . PRO A 1 209 ? -5.352 -3.113 56.046 1.00 55.38 209 PRO A O 1
ATOM 1566 N N . PRO A 1 210 ? -3.759 -4.661 56.467 1.00 51.50 210 PRO A N 1
ATOM 1567 C CA . PRO A 1 210 ? -2.665 -3.715 56.343 1.00 51.50 210 PRO A CA 1
ATOM 1568 C C . PRO A 1 210 ? -2.720 -3.067 54.962 1.00 51.50 210 PRO A C 1
ATOM 1570 O O . PRO A 1 210 ? -2.925 -3.741 53.952 1.00 51.50 210 PRO A O 1
ATOM 1573 N N . ILE A 1 211 ? -2.546 -1.745 54.933 1.00 52.38 211 ILE A N 1
ATOM 1574 C CA . ILE A 1 211 ? -2.288 -1.012 53.698 1.00 52.38 211 ILE A CA 1
ATOM 1575 C C . ILE A 1 211 ? -0.985 -1.587 53.150 1.00 52.38 211 ILE A C 1
ATOM 1577 O O . ILE A 1 211 ? 0.100 -1.267 53.634 1.00 52.38 211 ILE A O 1
ATOM 1581 N N . VAL A 1 212 ? -1.100 -2.475 52.168 1.00 49.12 212 VAL A N 1
ATOM 1582 C CA . VAL A 1 212 ? 0.023 -2.837 51.317 1.00 49.12 212 VAL A CA 1
ATOM 1583 C C . VAL A 1 212 ? 0.330 -1.573 50.531 1.00 49.12 212 VAL A C 1
ATOM 1585 O O . VAL A 1 212 ? -0.421 -1.194 49.634 1.00 49.12 212 VAL A O 1
ATOM 1588 N N . GLN A 1 213 ? 1.396 -0.870 50.911 1.00 48.81 213 GLN A N 1
ATOM 1589 C CA . GLN A 1 213 ? 1.989 0.107 50.012 1.00 48.81 213 GLN A CA 1
ATOM 1590 C C . GLN A 1 213 ? 2.388 -0.673 48.760 1.00 48.81 213 GLN A C 1
ATOM 1592 O O . GLN A 1 213 ? 3.246 -1.555 48.827 1.00 48.81 213 GLN A O 1
ATOM 1597 N N . GLN A 1 214 ? 1.715 -0.405 47.639 1.00 49.66 214 GLN A N 1
ATOM 1598 C CA . GLN A 1 214 ? 2.198 -0.856 46.342 1.00 49.66 214 GLN A CA 1
ATOM 1599 C C . GLN A 1 214 ? 3.656 -0.396 46.225 1.00 49.66 214 GLN A C 1
ATOM 1601 O O . GLN A 1 214 ? 3.923 0.792 46.441 1.00 49.66 214 GLN A O 1
ATOM 1606 N N . PRO A 1 215 ? 4.605 -1.293 45.904 1.00 46.53 215 PRO A N 1
ATOM 1607 C CA . PRO A 1 215 ? 5.921 -0.840 45.507 1.00 46.53 215 PRO A CA 1
ATOM 1608 C C . PRO A 1 215 ? 5.706 0.081 44.311 1.00 46.53 215 PRO A C 1
ATOM 1610 O O . PRO A 1 215 ? 4.990 -0.286 43.378 1.00 46.53 215 PRO A O 1
ATOM 1613 N N . GLN A 1 216 ? 6.291 1.277 44.342 1.00 53.44 216 GLN A N 1
ATOM 1614 C CA . GLN A 1 216 ? 6.414 2.081 43.137 1.00 53.44 216 GLN A CA 1
ATOM 1615 C C . GLN A 1 216 ? 7.190 1.229 42.137 1.00 53.44 216 GLN A C 1
ATOM 1617 O O . GLN A 1 216 ? 8.407 1.086 42.240 1.00 53.44 216 GLN A O 1
ATOM 1622 N N . SER A 1 217 ? 6.478 0.597 41.206 1.00 54.34 217 SER A N 1
ATOM 1623 C CA . SER A 1 217 ? 7.091 -0.000 40.039 1.00 54.34 217 SER A CA 1
ATOM 1624 C C . SER A 1 217 ? 7.593 1.171 39.210 1.00 54.34 217 SER A C 1
ATOM 1626 O O . SER A 1 217 ? 6.870 1.678 38.353 1.00 54.34 217 SER A O 1
ATOM 1628 N N . ALA A 1 218 ? 8.810 1.638 39.507 1.00 58.22 218 ALA A N 1
ATOM 1629 C CA . ALA A 1 218 ? 9.630 2.265 38.489 1.00 58.22 218 ALA A CA 1
ATOM 1630 C C . ALA A 1 218 ? 9.596 1.277 37.330 1.00 58.22 218 ALA A C 1
ATOM 1632 O O . ALA A 1 218 ? 10.054 0.134 37.451 1.00 58.22 218 ALA A O 1
ATOM 1633 N N . SER A 1 219 ? 8.869 1.663 36.291 1.00 65.38 219 SER A N 1
ATOM 1634 C CA . SER A 1 219 ? 8.630 0.805 35.152 1.00 65.38 219 SER A CA 1
ATOM 1635 C C . SER A 1 219 ? 10.003 0.397 34.618 1.00 65.38 219 SER A C 1
ATOM 1637 O O . SER A 1 219 ? 10.962 1.166 34.690 1.00 65.38 219 SER A O 1
ATOM 1639 N N . THR A 1 220 ? 10.157 -0.821 34.110 1.00 64.94 220 THR A N 1
ATOM 1640 C CA . THR A 1 220 ? 11.414 -1.255 33.467 1.00 64.94 220 THR A CA 1
ATOM 1641 C C . THR A 1 220 ? 11.896 -0.244 32.414 1.00 64.94 220 THR A C 1
ATOM 1643 O O . THR A 1 220 ? 13.098 -0.096 32.186 1.00 64.94 220 THR A O 1
ATOM 1646 N N . PHE A 1 221 ? 10.955 0.517 31.851 1.00 70.56 221 PHE A N 1
ATOM 1647 C CA . PHE A 1 221 ? 11.173 1.674 30.999 1.00 70.56 221 PHE A CA 1
ATOM 1648 C C . PHE A 1 221 ? 11.933 2.826 31.679 1.00 70.56 221 PHE A C 1
ATOM 1650 O O . PHE A 1 221 ? 12.846 3.356 31.064 1.00 70.56 221 PHE A O 1
ATOM 1657 N N . ASP A 1 222 ? 11.657 3.183 32.936 1.00 75.00 222 ASP A N 1
ATOM 1658 C CA . ASP A 1 222 ? 12.356 4.272 33.643 1.00 75.00 222 ASP A CA 1
ATOM 1659 C C . ASP A 1 222 ? 13.843 3.957 33.879 1.00 75.00 222 ASP A C 1
ATOM 1661 O O . ASP A 1 222 ? 14.709 4.835 33.784 1.00 75.00 222 ASP A O 1
ATOM 1665 N N . ALA A 1 223 ? 14.161 2.689 34.153 1.00 71.81 223 ALA A N 1
ATOM 1666 C CA . ALA A 1 223 ? 15.539 2.223 34.308 1.00 71.81 223 ALA A CA 1
ATOM 1667 C C . ALA A 1 223 ? 16.284 2.189 32.960 1.00 71.81 223 ALA A C 1
ATOM 1669 O O . ALA A 1 223 ? 17.422 2.654 32.865 1.00 71.81 223 ALA A O 1
ATOM 1670 N N . LEU A 1 224 ? 15.624 1.701 31.902 1.00 74.06 224 LEU A N 1
ATOM 1671 C CA . LEU A 1 224 ? 16.154 1.727 30.535 1.00 74.06 224 LEU A CA 1
ATOM 1672 C C . LEU A 1 224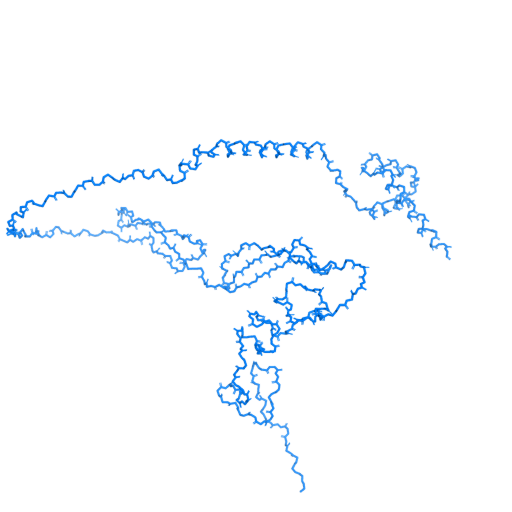 ? 16.359 3.161 30.033 1.00 74.06 224 LEU A C 1
ATOM 1674 O O . LEU A 1 224 ? 17.430 3.497 29.528 1.00 74.06 224 LEU A O 1
ATOM 1678 N N . TRP A 1 225 ? 15.369 4.028 30.224 1.00 77.69 225 TRP A N 1
ATOM 1679 C CA . TRP A 1 225 ? 15.408 5.423 29.804 1.00 77.69 225 TRP A CA 1
ATOM 1680 C C . TRP A 1 225 ? 16.567 6.166 30.463 1.00 77.69 225 TRP A C 1
ATOM 1682 O O . TRP A 1 225 ? 17.315 6.867 29.789 1.00 77.69 225 TRP A O 1
ATOM 1692 N N . ASN A 1 226 ? 16.803 5.969 31.761 1.00 80.50 226 ASN A N 1
ATOM 1693 C CA . ASN A 1 226 ? 17.913 6.639 32.434 1.00 80.50 226 ASN A CA 1
ATOM 1694 C C . ASN A 1 226 ? 19.298 6.170 31.968 1.00 80.50 226 ASN A C 1
ATOM 1696 O O . ASN A 1 226 ? 20.202 7.007 31.908 1.00 80.50 226 ASN A O 1
ATOM 1700 N N . ASN A 1 227 ? 19.449 4.900 31.578 1.00 83.00 227 ASN A N 1
ATOM 1701 C CA . ASN A 1 227 ? 20.704 4.377 31.028 1.00 83.00 227 ASN A CA 1
ATOM 1702 C C . ASN A 1 227 ? 20.941 4.786 29.566 1.00 83.00 227 ASN A C 1
ATOM 1704 O O . ASN A 1 227 ? 22.086 5.018 29.180 1.00 83.00 227 ASN A O 1
ATOM 1708 N N . TYR A 1 228 ? 19.884 4.912 28.753 1.00 82.38 228 TYR A N 1
ATOM 1709 C CA . TYR A 1 228 ? 20.021 5.117 27.305 1.00 82.38 228 TYR A CA 1
ATOM 1710 C C . TYR A 1 228 ? 19.594 6.498 26.787 1.00 82.38 228 TYR A C 1
ATOM 1712 O O . TYR A 1 228 ? 19.850 6.802 25.621 1.00 82.38 228 TYR A O 1
ATOM 1720 N N . LYS A 1 229 ? 19.034 7.386 27.623 1.00 88.25 229 LYS A N 1
ATOM 1721 C CA . LYS A 1 229 ? 18.583 8.732 27.201 1.00 88.25 229 LYS A CA 1
ATOM 1722 C C . LYS A 1 229 ? 19.668 9.559 26.517 1.00 88.25 229 LYS A C 1
ATOM 1724 O O . LYS A 1 229 ? 19.379 10.270 25.561 1.00 88.25 229 LYS A O 1
ATOM 1729 N N . VAL A 1 230 ? 20.918 9.452 26.970 1.00 86.19 230 VAL A N 1
ATOM 1730 C CA . VAL A 1 230 ? 22.040 10.201 26.381 1.00 86.19 230 VAL A CA 1
ATOM 1731 C C . VAL A 1 230 ? 22.345 9.696 24.972 1.00 86.19 230 VAL A C 1
ATOM 1733 O O . VAL A 1 230 ? 22.534 10.504 24.069 1.00 86.19 230 VAL A O 1
ATOM 1736 N N . TYR A 1 231 ? 22.315 8.378 24.756 1.00 87.00 231 TYR A N 1
ATOM 1737 C CA . TYR A 1 231 ? 22.516 7.777 23.435 1.00 87.00 231 TYR A CA 1
ATOM 1738 C C . TYR A 1 231 ? 21.354 8.066 22.487 1.00 87.00 231 TYR A C 1
ATOM 1740 O O . TYR A 1 231 ? 21.584 8.301 21.306 1.00 87.00 231 TYR A O 1
ATOM 1748 N N . PHE A 1 232 ? 20.124 8.113 23.001 1.00 83.88 232 PHE A N 1
ATOM 1749 C CA . PHE A 1 232 ? 18.952 8.489 22.217 1.00 83.88 232 PHE A CA 1
ATOM 1750 C C . PHE A 1 232 ? 19.078 9.942 21.734 1.00 83.88 232 PHE A C 1
ATOM 1752 O O . PHE A 1 232 ? 19.071 10.194 20.534 1.00 83.88 232 PHE A O 1
ATOM 1759 N N . ILE A 1 233 ? 19.324 10.895 22.643 1.00 86.62 233 ILE A N 1
ATOM 1760 C CA . ILE A 1 233 ? 19.476 12.321 22.300 1.00 86.62 233 ILE A CA 1
ATOM 1761 C C . ILE A 1 233 ? 20.679 12.552 21.369 1.00 86.62 233 ILE A C 1
ATOM 1763 O O . ILE A 1 233 ? 20.566 13.284 20.383 1.00 86.62 233 ILE A O 1
ATOM 1767 N N . ALA A 1 234 ? 21.819 11.908 21.638 1.00 87.62 234 ALA A N 1
ATOM 1768 C CA . ALA A 1 234 ? 22.999 12.003 20.781 1.00 87.62 234 ALA A CA 1
ATOM 1769 C C . ALA A 1 234 ? 22.752 11.380 19.396 1.00 87.62 234 ALA A C 1
ATOM 1771 O O . ALA A 1 234 ? 23.151 11.962 18.391 1.00 87.62 234 ALA A O 1
ATOM 1772 N N . GLY A 1 235 ? 22.040 10.252 19.327 1.00 89.06 235 GLY A N 1
ATOM 1773 C CA . GLY A 1 235 ? 21.676 9.583 18.078 1.00 89.06 235 GLY A CA 1
ATOM 1774 C C . GLY A 1 235 ? 20.783 10.448 17.192 1.00 89.06 235 GLY A C 1
ATOM 1775 O O . GLY A 1 235 ? 21.102 10.649 16.022 1.00 89.06 235 GLY A O 1
ATOM 1776 N N . PHE A 1 236 ? 19.728 11.048 17.757 1.00 89.75 236 PHE A N 1
ATOM 1777 C CA . PHE A 1 236 ? 18.887 11.999 17.018 1.00 89.75 236 PHE A CA 1
ATOM 1778 C C . PHE A 1 236 ? 19.662 13.240 16.584 1.00 89.75 236 PHE A C 1
ATOM 1780 O O . PHE A 1 236 ? 19.444 13.728 15.482 1.00 89.75 236 PHE A O 1
ATOM 1787 N N . SER A 1 237 ? 20.599 13.722 17.402 1.00 91.31 237 SER A N 1
ATOM 1788 C CA . SER A 1 237 ? 21.433 14.877 17.045 1.00 91.31 237 SER A CA 1
ATOM 1789 C C . SER A 1 237 ? 22.359 14.566 15.865 1.00 91.31 237 SER A C 1
ATOM 1791 O O . SER A 1 237 ? 22.477 15.374 14.949 1.00 91.31 237 SER A O 1
ATOM 1793 N N . VAL A 1 238 ? 22.977 13.382 15.840 1.00 92.75 238 VAL A N 1
ATOM 1794 C CA . VAL A 1 238 ? 23.840 12.943 14.730 1.00 92.75 238 VAL A CA 1
ATOM 1795 C C . VAL A 1 238 ? 23.027 12.676 13.462 1.00 92.75 238 VAL A C 1
ATOM 1797 O O . VAL A 1 238 ? 23.451 13.081 12.382 1.00 92.75 238 VAL A O 1
ATOM 1800 N N . LEU A 1 239 ? 21.846 12.060 13.583 1.00 93.00 239 LEU A N 1
ATOM 1801 C CA . LEU A 1 239 ? 20.929 11.844 12.462 1.00 93.00 239 LEU A CA 1
ATOM 1802 C C . LEU A 1 239 ? 20.422 13.174 11.885 1.00 93.00 239 LEU A C 1
ATOM 1804 O O . LEU A 1 239 ? 20.391 13.362 10.674 1.00 93.00 239 LEU A O 1
ATOM 1808 N N . LEU A 1 240 ? 20.057 14.127 12.744 1.00 93.88 240 LEU A N 1
ATOM 1809 C CA . LEU A 1 240 ? 19.631 15.454 12.310 1.00 93.88 240 LEU A CA 1
ATOM 1810 C C . LEU A 1 240 ? 20.774 16.178 11.586 1.00 93.88 240 LEU A C 1
ATOM 1812 O O . LEU A 1 240 ? 20.557 16.756 10.524 1.00 93.88 240 LEU A O 1
ATOM 1816 N N . LEU A 1 241 ? 21.997 16.114 12.121 1.00 94.75 241 LEU A N 1
ATOM 1817 C CA . LEU A 1 241 ? 23.169 16.709 11.480 1.00 94.75 241 LEU A CA 1
ATOM 1818 C C . LEU A 1 241 ? 23.500 16.037 10.141 1.00 94.75 241 LEU A C 1
ATOM 1820 O O . LEU A 1 241 ? 23.831 16.746 9.194 1.00 94.75 241 LEU A O 1
ATOM 1824 N N . SER A 1 242 ? 23.368 14.712 10.018 1.00 93.88 242 SER A N 1
ATOM 1825 C CA . SER A 1 242 ? 23.593 14.022 8.741 1.00 93.88 242 SER A CA 1
ATOM 1826 C C . SER A 1 242 ? 22.537 14.388 7.696 1.00 93.88 242 SER A C 1
ATOM 1828 O O . SER A 1 242 ? 22.891 14.622 6.541 1.00 93.88 242 SER A O 1
ATOM 1830 N N . ILE A 1 243 ? 21.270 14.536 8.100 1.00 95.06 243 ILE A N 1
ATOM 1831 C CA . ILE A 1 243 ? 20.188 15.021 7.232 1.00 95.06 243 ILE A CA 1
ATOM 1832 C C . ILE A 1 243 ? 20.458 16.464 6.794 1.00 95.06 243 ILE A C 1
ATOM 1834 O O . ILE A 1 243 ? 20.349 16.767 5.609 1.00 95.06 243 ILE A O 1
ATOM 1838 N N . ILE A 1 244 ? 20.856 17.352 7.710 1.00 94.69 244 ILE A N 1
ATOM 1839 C CA . ILE A 1 244 ? 21.187 18.745 7.372 1.00 94.69 244 ILE A CA 1
ATOM 1840 C C . ILE A 1 244 ? 22.355 18.792 6.380 1.00 94.69 244 ILE A C 1
ATOM 1842 O O . ILE A 1 244 ? 22.274 19.509 5.386 1.00 94.69 244 ILE A O 1
ATOM 1846 N N . VAL A 1 245 ? 23.412 18.002 6.597 1.00 94.62 245 VAL A N 1
ATOM 1847 C CA . VAL A 1 245 ? 24.534 17.899 5.652 1.00 94.62 245 VAL A CA 1
ATOM 1848 C C . VAL A 1 245 ? 24.059 17.372 4.297 1.00 94.62 245 VAL A C 1
ATOM 1850 O O . VAL A 1 245 ? 24.415 17.955 3.279 1.00 94.62 245 VAL A O 1
ATOM 1853 N N . ALA A 1 246 ? 23.212 16.341 4.260 1.00 91.31 246 ALA A N 1
ATOM 1854 C CA . ALA A 1 246 ? 22.654 15.814 3.016 1.00 91.31 246 ALA A CA 1
ATOM 1855 C C . ALA A 1 246 ? 21.801 16.853 2.269 1.00 91.31 246 ALA A C 1
ATOM 1857 O O . ALA A 1 246 ? 21.917 16.968 1.054 1.00 91.31 246 ALA A O 1
ATOM 1858 N N . LEU A 1 247 ? 20.999 17.654 2.978 1.00 91.31 247 LEU A N 1
ATOM 1859 C CA . LEU A 1 247 ? 20.215 18.742 2.387 1.00 91.31 247 LEU A CA 1
ATOM 1860 C C . LEU A 1 247 ? 21.103 19.876 1.865 1.00 91.31 247 LEU A C 1
ATOM 1862 O O . LEU A 1 247 ? 20.851 20.398 0.782 1.00 91.31 247 LEU A O 1
ATOM 1866 N N . VAL A 1 248 ? 22.169 20.234 2.588 1.00 91.50 248 VAL A N 1
ATOM 1867 C CA . VAL A 1 248 ? 23.165 21.207 2.112 1.00 91.50 248 VAL A CA 1
ATOM 1868 C C . VAL A 1 248 ? 23.879 20.671 0.873 1.00 91.50 248 VAL A C 1
ATOM 1870 O O . VAL A 1 248 ? 24.040 21.406 -0.097 1.00 91.50 248 VAL A O 1
ATOM 1873 N N . VAL A 1 249 ? 24.251 19.390 0.851 1.00 86.69 249 VAL A N 1
ATOM 1874 C CA . VAL A 1 249 ? 24.844 18.733 -0.323 1.00 86.69 249 VAL A CA 1
ATOM 1875 C C . VAL A 1 249 ? 23.853 18.713 -1.488 1.00 86.69 249 VAL A C 1
ATOM 1877 O O . VAL A 1 249 ? 24.218 19.112 -2.584 1.00 86.69 249 VAL A O 1
ATOM 1880 N N . ALA A 1 250 ? 22.588 18.361 -1.265 1.00 79.50 250 ALA A N 1
ATOM 1881 C CA . ALA A 1 250 ? 21.552 18.364 -2.299 1.00 79.50 250 ALA A CA 1
ATOM 1882 C C . ALA A 1 250 ? 21.238 19.776 -2.831 1.00 79.50 250 ALA A C 1
ATOM 1884 O O . ALA A 1 250 ? 20.902 19.942 -3.999 1.00 79.50 250 ALA A O 1
ATOM 1885 N N . HIS A 1 251 ? 21.364 20.809 -1.994 1.00 77.56 251 HIS A N 1
ATOM 1886 C CA . HIS A 1 251 ? 21.149 22.195 -2.409 1.00 77.56 251 HIS A CA 1
ATOM 1887 C C . HIS A 1 251 ? 22.391 22.820 -3.074 1.00 77.56 251 HIS A C 1
ATOM 1889 O O . HIS A 1 251 ? 22.273 23.763 -3.860 1.00 77.56 251 HIS A O 1
ATOM 1895 N N . THR A 1 252 ? 23.593 22.333 -2.760 1.00 78.62 252 THR A N 1
ATOM 1896 C CA . THR A 1 252 ? 24.855 22.823 -3.350 1.00 78.62 252 THR A CA 1
ATOM 1897 C C . THR A 1 252 ? 25.226 22.070 -4.623 1.00 78.62 252 THR A C 1
ATOM 1899 O O . THR A 1 252 ? 25.710 22.677 -5.577 1.00 78.62 252 THR A O 1
ATOM 1902 N N . ILE A 1 253 ? 24.924 20.776 -4.688 1.00 71.19 253 ILE A N 1
ATOM 1903 C CA . ILE A 1 253 ? 24.992 19.958 -5.891 1.00 71.19 253 ILE A CA 1
ATOM 1904 C C . ILE A 1 253 ? 23.612 20.022 -6.534 1.00 71.19 253 ILE A C 1
ATOM 1906 O O . ILE A 1 253 ? 22.776 19.160 -6.300 1.00 71.19 253 ILE A O 1
ATOM 1910 N N . LYS A 1 254 ? 23.353 21.048 -7.352 1.00 56.78 254 LYS A N 1
ATOM 1911 C CA . LYS A 1 254 ? 22.230 20.975 -8.293 1.00 56.78 254 LYS A CA 1
ATOM 1912 C C . LYS A 1 254 ? 22.505 19.782 -9.214 1.00 56.78 254 LYS A C 1
ATOM 1914 O O . LYS A 1 254 ? 23.450 19.881 -10.003 1.00 56.78 254 LYS A O 1
ATOM 1919 N N . PRO A 1 255 ? 21.737 18.676 -9.176 1.00 52.34 255 PRO A N 1
ATOM 1920 C CA . PRO A 1 255 ? 21.747 17.785 -10.315 1.00 52.34 255 PRO A CA 1
ATOM 1921 C C . PRO A 1 255 ? 21.220 18.635 -11.470 1.00 52.34 255 PRO A C 1
ATOM 1923 O O . PRO A 1 255 ? 20.099 19.142 -11.417 1.00 52.34 255 PRO A O 1
ATOM 1926 N N . GLN A 1 256 ? 22.056 18.874 -12.477 1.00 52.66 256 GLN A N 1
ATOM 1927 C CA . GLN A 1 256 ? 21.572 19.324 -13.774 1.00 52.66 256 GLN A CA 1
ATOM 1928 C C . GLN A 1 256 ? 20.669 18.190 -14.256 1.00 52.66 256 GLN A C 1
ATOM 1930 O O . GLN A 1 256 ? 21.143 17.198 -14.806 1.00 52.66 256 GLN A O 1
ATOM 1935 N N . ALA A 1 257 ? 19.383 18.263 -13.919 1.00 44.78 257 ALA A N 1
ATOM 1936 C CA . ALA A 1 257 ? 18.389 17.380 -14.484 1.00 44.78 257 ALA A CA 1
ATOM 1937 C C . ALA A 1 257 ? 18.532 17.540 -15.998 1.00 44.78 257 ALA A C 1
ATOM 1939 O O . ALA A 1 257 ? 18.324 18.637 -16.517 1.00 44.78 257 ALA A O 1
ATOM 1940 N N . ARG A 1 258 ? 18.981 16.482 -16.686 1.00 52.41 258 ARG A N 1
ATOM 1941 C CA . ARG A 1 258 ? 18.956 16.412 -18.148 1.00 52.41 258 ARG A CA 1
ATOM 1942 C C . ARG A 1 258 ? 17.506 16.640 -18.552 1.00 52.41 258 ARG A C 1
ATOM 1944 O O . ARG A 1 258 ? 16.679 15.748 -18.406 1.00 52.41 258 ARG A O 1
ATOM 1951 N N . ALA A 1 259 ? 17.191 17.864 -18.954 1.00 45.62 259 ALA A N 1
ATOM 1952 C CA . ALA A 1 259 ? 15.816 18.280 -19.186 1.00 45.62 259 ALA A CA 1
ATOM 1953 C C . ALA A 1 259 ? 15.267 17.777 -20.530 1.00 45.62 259 ALA A C 1
ATOM 1955 O O . ALA A 1 259 ? 14.098 18.003 -20.815 1.00 45.62 259 ALA A O 1
ATOM 1956 N N . TYR A 1 260 ? 16.073 17.092 -21.346 1.00 57.12 260 TYR A N 1
ATOM 1957 C CA . TYR A 1 260 ? 15.705 16.742 -22.713 1.00 57.12 260 TYR A CA 1
ATOM 1958 C C . TYR A 1 260 ? 16.323 15.393 -23.115 1.00 57.12 260 TYR A C 1
ATOM 1960 O O . TYR A 1 260 ? 17.444 15.073 -22.710 1.00 57.12 260 TYR A O 1
ATOM 1968 N N . ASN A 1 261 ? 15.577 14.587 -23.878 1.00 71.62 261 ASN A N 1
ATOM 1969 C CA . ASN A 1 261 ? 16.061 13.331 -24.450 1.00 71.62 261 ASN A CA 1
ATOM 1970 C C . ASN A 1 261 ? 17.114 13.639 -25.540 1.00 71.62 261 ASN A C 1
ATOM 1972 O O . ASN A 1 261 ? 17.006 14.645 -26.241 1.00 71.62 261 ASN A O 1
ATOM 1976 N N . PHE A 1 262 ? 18.138 12.792 -25.691 1.00 79.56 262 PHE A N 1
ATOM 1977 C CA . PHE A 1 262 ? 19.130 12.918 -26.768 1.00 79.56 262 PHE A CA 1
ATOM 1978 C C . PHE A 1 262 ? 18.462 12.891 -28.153 1.00 79.56 262 PHE A C 1
ATOM 1980 O O . PHE A 1 262 ? 18.867 13.631 -29.047 1.00 79.56 262 PHE A O 1
ATOM 1987 N N . ASP A 1 263 ? 17.378 12.127 -28.305 1.00 79.81 263 ASP A N 1
ATOM 1988 C CA . ASP A 1 263 ? 16.593 12.101 -29.544 1.00 79.81 263 ASP A CA 1
ATOM 1989 C C . ASP A 1 263 ? 15.963 13.466 -29.868 1.00 79.81 263 ASP A C 1
ATOM 1991 O O . ASP A 1 263 ? 15.955 13.888 -31.026 1.00 79.81 263 ASP A O 1
ATOM 1995 N N . ASP A 1 264 ? 15.502 14.206 -28.854 1.00 80.44 264 ASP A N 1
ATOM 1996 C CA . ASP A 1 264 ? 14.926 15.544 -29.039 1.00 80.44 264 ASP A CA 1
ATOM 1997 C C . ASP A 1 264 ? 15.993 16.551 -29.487 1.00 80.44 264 ASP A C 1
ATOM 1999 O O . ASP A 1 264 ? 15.724 17.417 -30.323 1.00 80.44 264 ASP A O 1
ATOM 2003 N N . LEU A 1 265 ? 17.226 16.406 -28.984 1.00 81.50 265 LEU A N 1
ATOM 2004 C CA . LEU A 1 265 ? 18.374 17.204 -29.418 1.00 81.50 265 LEU A CA 1
ATOM 2005 C C . LEU A 1 265 ? 18.687 16.958 -30.900 1.00 81.50 265 LEU A C 1
ATOM 2007 O O . LEU A 1 265 ? 18.872 17.914 -31.655 1.00 81.50 265 LEU A O 1
ATOM 2011 N N . VAL A 1 266 ? 18.692 15.695 -31.336 1.00 84.38 266 VAL A N 1
ATOM 2012 C CA . VAL A 1 266 ? 18.927 15.323 -32.741 1.00 84.38 266 VAL A CA 1
ATOM 2013 C C . VAL A 1 266 ? 17.846 15.911 -33.658 1.00 84.38 266 VAL A C 1
ATOM 2015 O O . VAL A 1 266 ? 18.168 16.478 -34.707 1.00 84.38 266 VAL A O 1
ATOM 2018 N N . GLN A 1 267 ? 16.571 15.839 -33.258 1.00 83.69 267 GLN A N 1
ATOM 2019 C CA . GLN A 1 267 ? 15.459 16.408 -34.034 1.00 83.69 267 GLN A CA 1
ATOM 2020 C C . GLN A 1 267 ? 15.508 17.937 -34.095 1.00 83.69 267 GLN A C 1
ATOM 2022 O O . GLN A 1 267 ? 15.251 18.528 -35.147 1.00 83.69 267 GLN A O 1
ATOM 2027 N N . TRP A 1 268 ? 15.868 18.591 -32.989 1.00 82.81 268 TRP A N 1
ATOM 2028 C CA . TRP A 1 268 ? 15.998 20.043 -32.949 1.00 82.81 268 TRP A CA 1
ATOM 2029 C C . TRP A 1 268 ? 17.136 20.533 -33.856 1.00 82.81 268 TRP A C 1
ATOM 2031 O O . TRP A 1 268 ? 16.911 21.409 -34.692 1.00 82.81 268 TRP A O 1
ATOM 2041 N N . VAL A 1 269 ? 18.320 19.904 -33.784 1.00 86.06 269 VAL A N 1
ATOM 2042 C CA . VAL A 1 269 ? 19.461 20.227 -34.664 1.00 86.06 269 VAL A CA 1
ATOM 2043 C C . VAL A 1 269 ? 19.078 20.064 -36.135 1.00 86.06 269 VAL A C 1
ATOM 2045 O O . VAL A 1 269 ? 19.396 20.923 -36.957 1.00 86.06 269 VAL A O 1
ATOM 2048 N N . ARG A 1 270 ? 18.357 18.989 -36.480 1.00 85.44 270 ARG A N 1
ATOM 2049 C CA . ARG A 1 270 ? 17.869 18.764 -37.846 1.00 85.44 270 ARG A CA 1
ATOM 2050 C C . ARG A 1 270 ? 16.984 19.913 -38.331 1.00 85.44 270 ARG A C 1
ATOM 2052 O O . ARG A 1 270 ? 17.193 20.408 -39.437 1.00 85.44 270 ARG A O 1
ATOM 2059 N N . LYS A 1 271 ? 16.030 20.348 -37.506 1.00 84.88 271 LYS A N 1
ATOM 2060 C CA . LYS A 1 271 ? 15.090 21.418 -37.853 1.00 84.88 271 LYS A CA 1
ATOM 2061 C C . LYS A 1 271 ? 15.794 22.758 -38.073 1.00 84.88 271 LYS A C 1
ATOM 2063 O O . LYS A 1 271 ? 15.487 23.448 -39.038 1.00 84.88 271 LYS A O 1
ATOM 2068 N N . GLU A 1 272 ? 16.763 23.111 -37.233 1.00 84.25 272 GLU A N 1
ATOM 2069 C CA . GLU A 1 272 ? 17.530 24.354 -37.410 1.00 84.25 272 GLU A CA 1
ATOM 2070 C C . GLU A 1 272 ? 18.398 24.327 -38.678 1.00 84.25 272 GLU A C 1
ATOM 2072 O O . GLU A 1 272 ? 18.488 25.327 -39.395 1.00 84.25 272 GLU A O 1
ATOM 2077 N N . LYS A 1 273 ? 18.960 23.160 -39.032 1.00 85.19 273 LYS A N 1
ATOM 2078 C CA . LYS A 1 273 ? 19.667 22.981 -40.312 1.00 85.19 273 LYS A CA 1
ATOM 2079 C C . LYS A 1 273 ? 18.732 23.120 -41.517 1.00 85.19 273 LYS A C 1
ATOM 2081 O O . LYS A 1 273 ? 19.140 23.681 -42.531 1.00 85.19 273 LYS A O 1
ATOM 2086 N N . GLU A 1 274 ? 17.484 22.659 -41.418 1.00 82.50 274 GLU A N 1
ATOM 2087 C CA . GLU A 1 274 ? 16.464 22.835 -42.468 1.00 82.50 274 GLU A CA 1
ATOM 2088 C C . GLU A 1 274 ? 16.061 24.310 -42.659 1.00 82.50 274 GLU A C 1
ATOM 2090 O O . GLU A 1 274 ? 15.720 24.715 -43.771 1.00 82.50 274 GLU A O 1
ATOM 2095 N N . VAL A 1 275 ? 16.158 25.131 -41.608 1.00 80.19 275 VAL A N 1
ATOM 2096 C CA . VAL A 1 275 ? 15.912 26.587 -41.654 1.00 80.19 275 VAL A CA 1
ATOM 2097 C C . VAL A 1 275 ? 17.144 27.369 -42.153 1.00 80.19 275 VAL A C 1
ATOM 2099 O O . VAL A 1 275 ? 17.051 28.563 -42.440 1.00 80.19 275 VAL A O 1
ATOM 2102 N N . GLY A 1 276 ? 18.280 26.691 -42.357 1.00 76.25 276 GLY A N 1
ATOM 2103 C CA . GLY A 1 276 ? 19.488 27.252 -42.965 1.00 76.25 276 GLY A CA 1
ATOM 2104 C C . GLY A 1 276 ? 20.505 27.826 -41.976 1.00 76.25 276 GLY A C 1
ATOM 2105 O O . GLY A 1 276 ? 21.409 28.543 -42.406 1.00 76.25 276 GLY A O 1
ATOM 2106 N N . ALA A 1 277 ? 20.384 27.524 -40.679 1.00 79.88 277 ALA A N 1
ATOM 2107 C CA . ALA A 1 277 ? 21.399 27.884 -39.691 1.00 79.88 277 ALA A CA 1
ATOM 2108 C C . ALA A 1 277 ? 22.688 27.068 -39.901 1.00 79.88 277 ALA A C 1
ATOM 2110 O O . ALA A 1 277 ? 22.648 25.894 -40.287 1.00 79.88 277 ALA A O 1
ATOM 2111 N N . THR A 1 278 ? 23.845 27.686 -39.654 1.00 87.00 278 THR A N 1
ATOM 2112 C CA . THR A 1 278 ? 25.136 27.001 -39.803 1.00 87.00 278 THR A CA 1
ATOM 2113 C C . THR A 1 278 ? 25.435 26.101 -38.604 1.00 87.00 278 THR A C 1
ATOM 2115 O O . THR A 1 278 ? 25.036 26.385 -37.475 1.00 87.00 278 THR A O 1
ATOM 2118 N N . ASP A 1 279 ? 26.190 25.021 -38.827 1.00 86.81 279 ASP A N 1
ATOM 2119 C CA . ASP A 1 279 ? 26.542 24.058 -37.772 1.00 86.81 279 ASP A CA 1
ATOM 2120 C C . ASP A 1 279 ? 27.209 24.732 -36.557 1.00 86.81 279 ASP A C 1
ATOM 2122 O O . ASP A 1 279 ? 26.970 24.330 -35.421 1.00 86.81 279 ASP A O 1
ATOM 2126 N N . GLU A 1 280 ? 27.999 25.786 -36.772 1.00 84.94 280 GLU A N 1
ATOM 2127 C CA . GLU A 1 280 ? 28.669 26.525 -35.694 1.00 84.94 280 GLU A CA 1
ATOM 2128 C C . GLU A 1 280 ? 27.710 27.413 -34.887 1.00 84.94 280 GLU A C 1
ATOM 2130 O O . GLU A 1 280 ? 27.812 27.464 -33.661 1.00 84.94 280 GLU A O 1
ATOM 2135 N N . GLU A 1 281 ? 26.731 28.052 -35.533 1.00 81.50 281 GLU A N 1
ATOM 2136 C CA . GLU A 1 281 ? 25.697 28.839 -34.842 1.00 81.50 281 GLU A CA 1
ATOM 2137 C C . GLU A 1 281 ? 24.817 27.946 -33.962 1.00 81.50 281 GLU A C 1
ATOM 2139 O O . GLU A 1 281 ? 24.544 28.273 -32.805 1.00 81.50 281 GLU A O 1
ATOM 2144 N N . ILE A 1 282 ? 24.432 26.778 -34.483 1.00 82.00 282 ILE A N 1
ATOM 2145 C CA . ILE A 1 282 ? 23.604 25.798 -33.773 1.00 82.00 282 ILE A CA 1
ATOM 2146 C C . I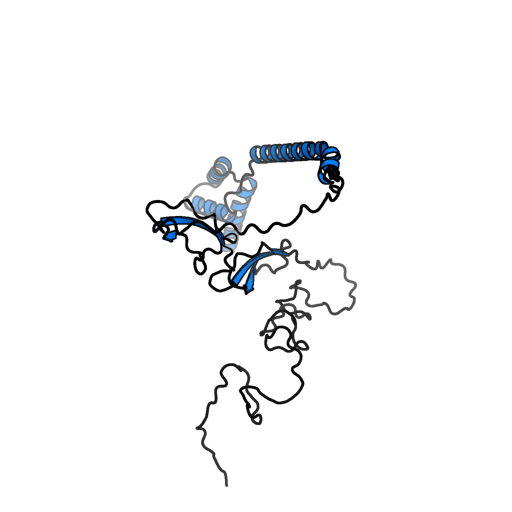LE A 1 282 ? 24.357 25.251 -32.546 1.00 82.00 282 ILE A C 1
ATOM 2148 O O . ILE A 1 282 ? 23.803 25.214 -31.444 1.00 82.00 282 ILE A O 1
ATOM 2152 N N . LYS A 1 283 ? 25.641 24.884 -32.693 1.00 86.12 283 LYS A N 1
ATOM 2153 C CA . LYS A 1 283 ? 26.478 24.408 -31.573 1.00 86.12 283 LYS A CA 1
ATOM 2154 C C . LYS A 1 283 ? 26.644 25.461 -30.481 1.00 86.12 283 LYS A C 1
ATOM 2156 O O . LYS A 1 283 ? 26.559 25.127 -29.295 1.00 86.12 283 LYS A O 1
ATOM 2161 N N . GLN A 1 284 ? 26.871 26.720 -30.864 1.00 81.81 284 GLN A N 1
ATOM 2162 C CA . GLN A 1 284 ? 26.991 27.819 -29.906 1.00 81.81 284 GLN A CA 1
ATOM 2163 C C . GLN A 1 284 ? 25.675 28.060 -29.163 1.00 81.81 284 GLN A C 1
ATOM 2165 O O . GLN A 1 284 ? 25.696 28.178 -27.937 1.00 81.81 284 GLN A O 1
ATOM 2170 N N . LEU A 1 285 ? 24.537 28.056 -29.868 1.00 78.31 285 LEU A N 1
ATOM 2171 C CA . LEU A 1 285 ? 23.220 28.251 -29.259 1.00 78.31 285 LEU A CA 1
ATOM 2172 C C . LEU A 1 285 ? 22.905 27.163 -28.222 1.00 78.31 285 LEU A C 1
ATOM 2174 O O . LEU A 1 285 ? 22.480 27.478 -27.109 1.00 78.31 285 LEU A O 1
ATOM 2178 N N . ILE A 1 286 ? 23.150 25.893 -28.560 1.00 77.81 286 ILE A N 1
ATOM 2179 C CA . ILE A 1 286 ? 22.885 24.767 -27.658 1.00 77.81 286 ILE A CA 1
ATOM 2180 C C . ILE A 1 286 ? 23.800 24.851 -26.429 1.00 77.81 286 ILE A C 1
ATOM 2182 O O . ILE A 1 286 ? 23.324 24.901 -25.291 1.00 77.81 286 ILE A O 1
ATOM 2186 N N . THR A 1 287 ? 25.112 24.927 -26.646 1.00 76.69 287 THR A N 1
ATOM 2187 C CA . THR A 1 287 ? 26.097 24.834 -25.556 1.00 76.69 287 THR A CA 1
ATOM 2188 C C . THR A 1 287 ? 25.985 26.009 -24.578 1.00 76.69 287 THR A C 1
ATOM 2190 O O . THR A 1 287 ? 26.211 25.840 -23.383 1.00 76.69 287 THR A O 1
ATOM 2193 N N . GLN A 1 288 ? 25.598 27.200 -25.055 1.00 73.31 288 GLN A N 1
ATOM 2194 C CA . GLN A 1 288 ? 25.491 28.391 -24.206 1.00 73.31 288 GLN A CA 1
ATOM 2195 C C . GLN A 1 288 ? 24.134 28.527 -23.500 1.00 73.31 288 GLN A C 1
ATOM 2197 O O . GLN A 1 288 ? 24.102 29.006 -22.368 1.00 73.31 288 GLN A O 1
ATOM 2202 N N . ASN A 1 289 ? 23.027 28.100 -24.124 1.00 68.19 289 ASN A N 1
ATOM 2203 C CA . ASN A 1 289 ? 21.682 28.447 -23.637 1.00 68.19 289 ASN A CA 1
ATOM 2204 C C . ASN A 1 289 ? 20.854 27.272 -23.101 1.00 68.19 289 ASN A C 1
ATOM 2206 O O . ASN A 1 289 ? 19.801 27.509 -22.513 1.00 68.19 289 ASN A O 1
ATOM 2210 N N . THR A 1 290 ? 21.278 26.020 -23.300 1.00 68.44 290 THR A N 1
ATOM 2211 C CA . THR A 1 290 ? 20.401 24.854 -23.047 1.00 68.44 290 THR A CA 1
ATOM 2212 C C . THR A 1 290 ? 20.981 23.805 -22.094 1.00 68.44 290 THR A C 1
ATOM 2214 O O . THR A 1 290 ? 20.293 22.849 -21.748 1.00 68.44 290 THR A O 1
ATOM 2217 N N . GLY A 1 291 ? 22.211 24.002 -21.604 1.00 68.25 291 GLY A N 1
ATOM 2218 C CA . GLY A 1 291 ? 22.827 23.152 -20.575 1.00 68.25 291 GLY A CA 1
ATOM 2219 C C . GLY A 1 291 ? 23.337 21.791 -21.066 1.00 68.25 291 GLY A C 1
ATOM 2220 O O . GLY A 1 291 ? 23.782 20.984 -20.251 1.00 68.25 291 GLY A O 1
ATOM 2221 N N . TRP A 1 292 ? 23.294 21.533 -22.375 1.00 74.19 292 TRP A N 1
ATOM 2222 C CA . TRP A 1 292 ? 23.876 20.342 -22.993 1.00 74.19 292 TRP A CA 1
ATOM 2223 C C . TRP A 1 292 ? 25.409 20.393 -22.992 1.00 74.19 292 TRP A C 1
ATOM 2225 O O . TRP A 1 292 ? 26.007 21.445 -23.223 1.00 74.19 292 TRP A O 1
ATOM 2235 N N . ASN A 1 293 ? 26.049 19.244 -22.749 1.00 77.44 293 ASN A N 1
ATOM 2236 C CA . ASN A 1 293 ? 27.504 19.123 -22.824 1.00 77.44 293 ASN A CA 1
ATOM 2237 C C . ASN A 1 293 ? 27.973 19.171 -24.287 1.00 77.44 293 ASN A C 1
ATOM 2239 O O . ASN A 1 293 ? 27.305 18.644 -25.175 1.00 77.44 293 ASN A O 1
ATOM 2243 N N . HIS A 1 294 ? 29.156 19.737 -24.519 1.00 81.50 294 HIS A N 1
ATOM 2244 C CA . HIS A 1 294 ? 29.793 19.825 -25.831 1.00 81.50 294 HIS A CA 1
ATOM 2245 C C . HIS A 1 294 ? 29.851 18.464 -26.548 1.00 81.50 294 HIS A C 1
ATOM 2247 O O . HIS A 1 294 ? 29.536 18.371 -27.733 1.00 81.50 294 HIS A O 1
ATOM 2253 N N . ASP A 1 295 ? 30.177 17.396 -25.815 1.00 83.75 295 ASP A N 1
ATOM 2254 C CA . ASP A 1 295 ? 30.277 16.042 -26.372 1.00 83.75 295 ASP A CA 1
ATOM 2255 C C . ASP A 1 295 ? 28.925 15.499 -26.863 1.00 83.75 295 ASP A C 1
ATOM 2257 O O . ASP A 1 295 ? 28.857 14.842 -27.903 1.00 83.75 295 ASP A O 1
ATOM 2261 N N . ASP A 1 296 ? 27.837 15.804 -26.147 1.00 82.25 296 ASP A N 1
ATOM 2262 C CA . ASP A 1 296 ? 26.482 15.378 -26.517 1.00 82.25 296 ASP A CA 1
ATOM 2263 C C . ASP A 1 296 ? 26.028 16.100 -27.795 1.00 82.25 296 ASP A C 1
ATOM 2265 O O . ASP A 1 296 ? 25.466 15.484 -28.703 1.00 82.25 296 ASP A O 1
ATOM 2269 N N . VAL A 1 297 ? 26.354 17.392 -27.913 1.00 83.69 297 VAL A N 1
ATOM 2270 C CA . VAL A 1 297 ? 26.094 18.173 -29.128 1.00 83.69 297 VAL A CA 1
ATOM 2271 C C . VAL A 1 297 ? 26.869 17.597 -30.310 1.00 83.69 297 VAL A C 1
ATOM 2273 O O . VAL A 1 297 ? 26.272 17.322 -31.348 1.00 83.69 297 VAL A O 1
ATOM 2276 N N . GLU A 1 298 ? 28.171 17.333 -30.170 1.00 88.44 298 GLU A N 1
ATOM 2277 C CA . GLU A 1 298 ? 28.955 16.736 -31.260 1.00 88.44 298 GLU A CA 1
ATOM 2278 C C . GLU A 1 298 ? 28.420 15.371 -31.709 1.00 88.44 298 GLU A C 1
ATOM 2280 O O . GLU A 1 298 ? 28.411 15.064 -32.905 1.00 88.44 298 GLU A O 1
ATOM 2285 N N . ASN A 1 299 ? 27.966 14.546 -30.766 1.00 87.75 299 ASN A N 1
ATOM 2286 C CA . ASN A 1 299 ? 27.407 13.234 -31.074 1.00 87.75 299 ASN A CA 1
ATOM 2287 C C . ASN A 1 299 ? 26.097 13.340 -31.865 1.00 87.75 299 ASN A C 1
ATOM 2289 O O . ASN A 1 299 ? 25.914 12.583 -32.818 1.00 87.75 299 ASN A O 1
ATOM 2293 N N . ALA A 1 300 ? 25.241 14.321 -31.561 1.00 85.94 300 ALA A N 1
ATOM 2294 C CA . ALA A 1 300 ? 24.022 14.567 -32.332 1.00 85.94 300 ALA A CA 1
ATOM 2295 C C . ALA A 1 300 ? 24.324 14.941 -33.799 1.00 85.94 300 ALA A C 1
ATOM 2297 O O . ALA A 1 300 ? 23.688 14.432 -34.725 1.00 85.94 300 ALA A O 1
ATOM 2298 N N . PHE A 1 301 ? 25.347 15.769 -34.039 1.00 89.38 301 PHE A N 1
ATOM 2299 C CA . PHE A 1 301 ? 25.783 16.097 -35.403 1.00 89.38 301 PHE A CA 1
ATOM 2300 C C . PHE A 1 301 ? 26.387 14.889 -36.136 1.00 89.38 301 PHE A C 1
ATOM 2302 O O . PHE A 1 301 ? 26.155 14.720 -37.337 1.00 89.38 301 PHE A O 1
ATOM 2309 N N . ARG A 1 302 ? 27.144 14.031 -35.436 1.00 89.56 302 ARG A N 1
ATOM 2310 C CA . ARG A 1 302 ? 27.689 12.787 -36.010 1.00 89.56 302 ARG A CA 1
ATOM 2311 C C . ARG A 1 302 ? 26.585 11.832 -36.463 1.00 89.56 302 ARG A C 1
ATOM 2313 O O . ARG A 1 302 ? 26.668 11.312 -37.575 1.00 89.56 302 ARG A O 1
ATOM 2320 N N . GLU A 1 303 ? 25.551 11.651 -35.646 1.00 87.62 303 GLU A N 1
ATOM 2321 C CA . GLU A 1 303 ? 24.388 10.814 -35.966 1.00 87.62 303 GLU A CA 1
ATOM 2322 C C . GLU A 1 303 ? 23.642 11.306 -37.214 1.00 87.62 303 GLU A C 1
ATOM 2324 O O . GLU A 1 303 ? 23.384 10.526 -38.132 1.00 87.62 303 GLU A O 1
ATOM 2329 N N . LEU A 1 304 ? 23.386 12.614 -37.318 1.00 85.69 304 LEU A N 1
ATOM 2330 C CA . LEU A 1 304 ? 22.738 13.193 -38.502 1.00 85.69 304 LEU A CA 1
ATOM 2331 C C . LEU A 1 304 ? 23.558 12.991 -39.781 1.00 85.69 304 LEU A C 1
ATOM 2333 O O . LEU A 1 304 ? 23.004 12.679 -40.836 1.00 85.69 304 LEU A O 1
ATOM 2337 N N . ASN A 1 305 ? 24.880 13.138 -39.693 1.00 86.69 305 ASN A N 1
ATOM 2338 C CA . ASN A 1 305 ? 25.763 12.923 -40.836 1.00 86.69 305 ASN A CA 1
ATOM 2339 C C . ASN A 1 305 ? 25.824 11.443 -41.247 1.00 86.69 305 ASN A C 1
ATOM 2341 O O . ASN A 1 305 ? 25.872 11.154 -42.443 1.00 86.69 305 ASN A O 1
ATOM 2345 N N . ARG A 1 306 ? 25.774 10.511 -40.283 1.00 87.94 306 ARG A N 1
ATOM 2346 C CA . ARG A 1 306 ? 25.680 9.069 -40.560 1.00 87.94 306 ARG A CA 1
ATOM 2347 C C . ARG A 1 306 ? 24.367 8.728 -41.265 1.00 87.94 306 ARG A C 1
ATOM 2349 O O . ARG A 1 306 ? 24.403 8.125 -42.333 1.00 87.94 306 ARG A O 1
ATOM 2356 N N . ALA A 1 307 ? 23.236 9.195 -40.738 1.00 82.56 307 ALA A N 1
ATOM 2357 C CA . ALA A 1 307 ? 21.923 8.972 -41.344 1.00 82.56 307 ALA A CA 1
ATOM 2358 C C . ALA A 1 307 ? 21.831 9.549 -42.772 1.00 82.56 307 ALA A C 1
ATOM 2360 O O . ALA A 1 307 ? 21.264 8.930 -43.672 1.00 82.56 307 ALA A O 1
ATOM 2361 N N . ALA A 1 308 ? 22.435 10.718 -43.014 1.00 80.44 308 ALA A N 1
ATOM 2362 C CA . ALA A 1 308 ? 22.495 11.318 -44.346 1.00 80.44 308 ALA A CA 1
ATOM 2363 C C . ALA A 1 308 ? 23.404 10.549 -45.324 1.00 80.44 308 ALA A C 1
ATOM 2365 O O . ALA A 1 308 ? 23.185 10.611 -46.536 1.00 80.44 308 ALA A O 1
ATOM 2366 N N . ALA A 1 309 ? 24.428 9.853 -44.823 1.00 81.12 309 ALA A N 1
ATOM 2367 C CA . ALA A 1 309 ? 25.295 9.001 -45.633 1.00 81.12 309 ALA A CA 1
ATOM 2368 C C . ALA A 1 309 ? 24.598 7.687 -46.018 1.00 81.12 309 ALA A C 1
ATOM 2370 O O . ALA A 1 309 ? 24.704 7.263 -47.165 1.00 81.12 309 ALA A O 1
ATOM 2371 N N . GLU A 1 310 ? 23.833 7.092 -45.099 1.00 80.50 310 GLU A N 1
ATOM 2372 C CA . GLU A 1 310 ? 23.068 5.858 -45.333 1.00 80.50 310 GLU A CA 1
ATOM 2373 C C . GLU A 1 310 ? 21.933 6.044 -46.351 1.00 80.50 310 GLU A C 1
ATOM 2375 O O . GLU A 1 310 ? 21.651 5.136 -47.119 1.00 80.50 310 GLU A O 1
ATOM 2380 N N . GLN A 1 311 ? 21.325 7.232 -46.430 1.00 71.75 311 GLN A N 1
ATOM 2381 C CA . GLN A 1 311 ? 20.294 7.539 -47.436 1.00 71.75 311 GLN A CA 1
ATOM 2382 C C . GLN A 1 311 ? 20.845 7.792 -48.851 1.00 71.75 311 GLN A C 1
ATOM 2384 O O . GLN A 1 311 ? 20.069 7.907 -49.800 1.00 71.75 311 GLN A O 1
ATOM 2389 N N . LYS A 1 312 ? 22.167 7.944 -48.996 1.00 65.06 312 LYS A N 1
ATOM 2390 C CA . LYS A 1 312 ? 22.847 8.183 -50.281 1.00 65.06 312 LYS A CA 1
ATOM 2391 C C . LYS A 1 312 ? 23.567 6.945 -50.825 1.00 65.06 312 LYS A C 1
ATOM 2393 O O . LYS A 1 312 ? 24.106 7.027 -51.930 1.00 65.06 312 LYS A O 1
ATOM 2398 N N . ALA A 1 313 ? 23.610 5.862 -50.051 1.00 56.59 313 ALA A N 1
ATOM 2399 C CA . ALA A 1 313 ? 24.127 4.553 -50.444 1.00 56.59 313 ALA A CA 1
ATOM 2400 C C . ALA A 1 313 ? 23.002 3.691 -51.032 1.00 56.59 313 ALA A C 1
ATOM 2402 O O . ALA A 1 313 ? 23.304 2.924 -51.973 1.00 56.59 313 ALA A O 1
#

Solvent-accessible surface area (backbone atoms only — not comparable to full-atom values): 20358 Å² total; per-residue (Å²): 136,80,89,83,78,78,95,78,86,80,90,78,76,64,93,85,59,99,64,86,78,66,100,83,68,73,71,63,96,86,43,86,76,84,85,73,76,78,60,58,48,77,49,71,45,85,50,32,40,94,77,34,45,35,52,78,51,69,52,74,80,65,54,44,88,36,66,59,84,43,14,62,90,69,44,73,56,82,78,49,78,62,85,67,92,68,92,75,96,67,97,68,90,78,76,77,58,69,58,44,77,48,65,53,73,68,47,72,52,42,100,84,28,37,23,43,29,50,35,33,35,79,59,50,57,58,58,101,87,50,74,50,55,50,74,50,76,45,81,44,72,72,67,72,78,42,76,52,61,54,72,74,44,77,72,50,97,43,33,26,41,38,58,70,47,55,78,66,66,63,88,72,68,91,81,63,74,86,44,66,48,83,34,88,76,92,75,75,89,70,80,77,82,79,80,78,82,72,85,72,79,83,81,75,84,75,81,78,75,79,83,73,75,74,75,82,73,72,46,73,61,58,59,50,45,71,75,42,47,67,58,52,56,51,49,53,50,52,52,51,49,50,52,51,50,50,52,50,48,56,69,69,50,68,75,80,70,78,87,67,58,72,66,56,51,37,53,49,54,52,51,45,48,74,74,64,53,50,76,66,58,53,51,51,51,42,50,74,74,65,78,50,54,69,69,61,54,53,49,38,54,52,52,54,53,50,56,58,51,63,78,73,109

Mean predicted aligned error: 24.29 Å

Sequence (313 aa):
MDEEFDLQTDLFHCGICNNVCQPTQECVLGQCVGDLPPAQDQDGDGVPDGQDNCPAVPNPLQENTDGDNLGDVCDQVVLDPGSSSSGSSGGGSGWRCISNITCTSWTFCNENLQQQRSCTDQNNCKSPYTANTYTENRTCQPCQESWICTDW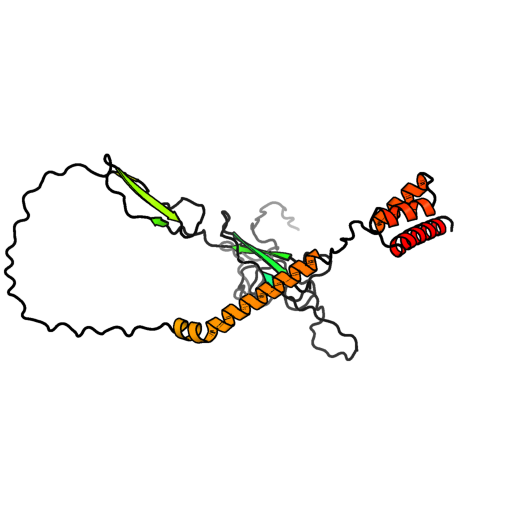QSCQNGQETRVCYDEHQCGTTGRKPVISNSCGASVVPGPEPVRITSQIPPLQGQPRPPIVQQPQSASTFDALWNNYKVYFIAGFSVLLLSIIVALVVAHTIKPQARAYNFDDLVQWVRKEKEVGATDEEIKQLITQNTGWNHDDVENAFRELNRAAAEQKA